Protein AF-A0A6G0KU34-F1 (afdb_monomer)

Organism: NCBI:txid53985

Foldseek 3Di:
DDDDDDDDDDDDDDPDPPPPDDQLRCCLFFQKGKDALLDDPVLLVLVVVQVVLQVVVDDLVVCVVVVQWRFLCVVPDDDPPQCLQPDVVSVLVSSCVSRVDDPVSSVSCCCVQPPRVVVVQQSSVCSNPVDPDRDDDDRDGDIDRDDDPPNPDADAWDFQLCVVCVVPPCSVVDFWGKDKAAASAWDDPVRHAKKWQTPNDDDPPDPCDSVNSVVRIDDRDTGHHNMIMIGTRGIIMD

Secondary structure (DSSP, 8-state):
----PPPPPPP--PPPP-----HHHHHHHHSEEEETT-S-HHHHHHHHHHHHHHHTTS-HHHHHHTTTEE-TTTTSPPPTT-GGGT-HHHHHHHHHHHHT--HHHHHHHHHIIIIIHHHHHHHHHHHHH--SS----------EE---TT----PPSEEHHHHHTTT-TTGGGSPPPEEEEE-SS-B-GGGT-B-EE-TTS----S---HHHHHHHBPSPB-B-TT-EEEEETTSEE-

Sequence (238 aa):
MTTKRSRPSPPSTAPAPTSVLSPLDTFATRGWVCIRNLLSPSELRVLRDECDVLYARKSVEDIVAQGCVLDVMAQCPMRDSDSARVNSKCYLTARAKQLKSIADDHQVFTSLLFEKLPTVAGQLLADCTEVETPTEVFFFNEHYVVKPPKSHVEFRWHRDDDEQLAMSVHRETIVPYVSAWCALDDVTEANGALQFVSLDGPSELGNDKVENLQRRASEPVTAKAGDVLFFLSNATIS

Structure (mmCIF, N/CA/C/O backbone):
data_AF-A0A6G0KU34-F1
#
_entry.id   AF-A0A6G0KU34-F1
#
loop_
_atom_site.group_PDB
_atom_site.id
_atom_site.type_symbol
_atom_site.label_atom_id
_atom_site.label_alt_id
_atom_site.label_comp_id
_atom_site.label_asym_id
_atom_site.label_entity_id
_atom_site.label_seq_id
_atom_site.pdbx_PDB_ins_code
_atom_site.Cartn_x
_atom_site.Cartn_y
_atom_site.Cartn_z
_ato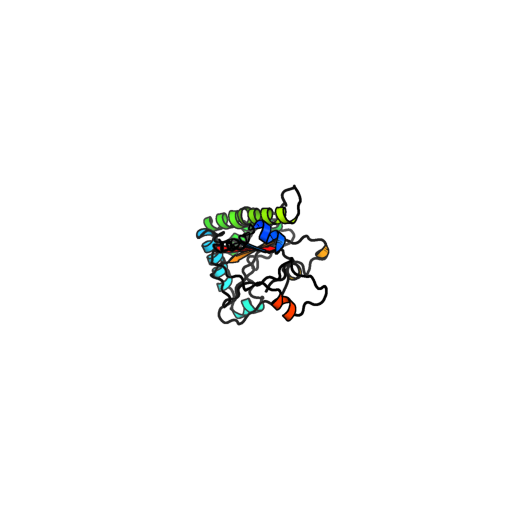m_site.occupancy
_atom_site.B_iso_or_equiv
_atom_site.auth_seq_id
_atom_site.auth_comp_id
_atom_site.auth_asym_id
_atom_site.auth_atom_id
_atom_site.pdbx_PDB_model_num
ATOM 1 N N . MET A 1 1 ? 70.484 -41.830 2.061 1.00 40.94 1 MET A N 1
ATOM 2 C CA . MET A 1 1 ? 69.677 -41.166 1.010 1.00 40.94 1 MET A CA 1
ATOM 3 C C . MET A 1 1 ? 68.494 -42.094 0.755 1.00 40.94 1 MET A C 1
ATOM 5 O O . MET A 1 1 ? 68.752 -43.265 0.557 1.00 40.94 1 MET A O 1
ATOM 9 N N . THR A 1 2 ? 67.215 -41.750 0.905 1.00 42.00 2 THR A N 1
ATOM 10 C CA . THR A 1 2 ? 66.517 -40.493 0.598 1.00 42.00 2 THR A CA 1
ATOM 11 C C . THR A 1 2 ? 65.194 -40.495 1.387 1.00 42.00 2 THR A C 1
ATOM 13 O O . THR A 1 2 ? 64.411 -41.433 1.258 1.00 42.00 2 THR A O 1
ATOM 16 N N . THR A 1 3 ? 64.934 -39.487 2.222 1.00 43.84 3 THR A N 1
ATOM 17 C CA . THR A 1 3 ? 63.654 -39.326 2.934 1.00 43.84 3 THR A CA 1
ATOM 18 C C . THR A 1 3 ? 62.624 -38.665 2.015 1.00 43.84 3 THR A C 1
ATOM 20 O O . THR A 1 3 ? 62.862 -37.608 1.430 1.00 43.84 3 THR A O 1
ATOM 23 N N . LYS A 1 4 ? 61.472 -39.321 1.853 1.00 46.25 4 LYS A N 1
ATOM 24 C CA . LYS A 1 4 ? 60.353 -38.901 0.998 1.00 46.25 4 LYS A CA 1
ATOM 25 C C . LYS A 1 4 ? 59.637 -37.715 1.666 1.00 46.25 4 LYS A C 1
ATOM 27 O O . LYS A 1 4 ? 58.957 -37.899 2.670 1.00 46.25 4 LYS A O 1
ATOM 32 N N . ARG A 1 5 ? 59.815 -36.493 1.148 1.00 47.34 5 ARG A N 1
ATOM 33 C CA . ARG A 1 5 ? 59.064 -35.301 1.590 1.00 47.34 5 ARG A CA 1
ATOM 34 C C . ARG A 1 5 ? 57.634 -35.355 1.044 1.00 47.34 5 ARG A C 1
ATOM 36 O O . ARG A 1 5 ? 57.438 -35.395 -0.168 1.00 47.34 5 ARG A O 1
ATOM 43 N N . SER A 1 6 ? 56.652 -35.344 1.938 1.00 51.12 6 SER A N 1
ATOM 44 C CA . SER A 1 6 ? 55.229 -35.176 1.635 1.00 51.12 6 SER A CA 1
ATOM 45 C C . SER A 1 6 ? 54.930 -33.731 1.216 1.00 51.12 6 SER A C 1
ATOM 47 O O . SER A 1 6 ? 55.420 -32.783 1.830 1.00 51.12 6 SER A O 1
ATOM 49 N N . ARG A 1 7 ? 54.138 -33.569 0.152 1.00 53.19 7 ARG A N 1
ATOM 50 C CA . ARG A 1 7 ? 53.688 -32.277 -0.391 1.00 53.19 7 ARG A CA 1
ATOM 51 C C . ARG A 1 7 ? 52.559 -31.713 0.494 1.00 53.19 7 ARG A C 1
ATOM 53 O O . ARG A 1 7 ? 51.689 -32.501 0.863 1.00 53.19 7 ARG A O 1
ATOM 60 N N . PRO A 1 8 ? 52.533 -30.411 0.827 1.00 51.28 8 PRO A N 1
ATOM 61 C CA . PRO A 1 8 ? 51.413 -29.831 1.557 1.00 51.28 8 PRO A CA 1
ATOM 62 C C . PRO A 1 8 ? 50.191 -29.685 0.643 1.00 51.28 8 PRO A C 1
ATOM 64 O O . PRO A 1 8 ? 50.320 -29.342 -0.534 1.00 51.28 8 PRO A O 1
ATOM 67 N N . SER A 1 9 ? 49.017 -29.965 1.201 1.00 52.22 9 SER A N 1
ATOM 68 C CA . SER A 1 9 ? 47.704 -29.761 0.588 1.00 52.22 9 SER A CA 1
ATOM 69 C C . SER A 1 9 ? 47.462 -28.270 0.309 1.00 52.22 9 SER A C 1
ATOM 71 O O . SER A 1 9 ? 47.920 -27.432 1.091 1.00 52.22 9 SER A O 1
ATOM 73 N N . PRO A 1 10 ? 46.743 -27.911 -0.770 1.00 51.81 10 PRO A N 1
ATOM 74 C CA . PRO A 1 10 ? 46.390 -26.522 -1.028 1.00 51.81 10 PRO A CA 1
ATOM 75 C C . PRO A 1 10 ? 45.420 -26.004 0.048 1.00 51.81 10 PRO A C 1
ATOM 77 O O . PRO A 1 10 ? 44.631 -26.787 0.587 1.00 51.81 10 PRO A O 1
ATOM 80 N N . PRO A 1 11 ? 45.468 -24.702 0.380 1.00 48.81 11 PRO A N 1
ATOM 81 C CA . PRO A 1 11 ? 44.536 -24.111 1.325 1.00 48.81 11 PRO A CA 1
ATOM 82 C C . PRO A 1 11 ? 43.109 -24.198 0.775 1.00 48.81 11 PRO A C 1
ATOM 84 O O . PRO A 1 11 ? 42.846 -23.845 -0.372 1.00 48.81 11 PRO A O 1
ATOM 87 N N . SER A 1 12 ? 42.201 -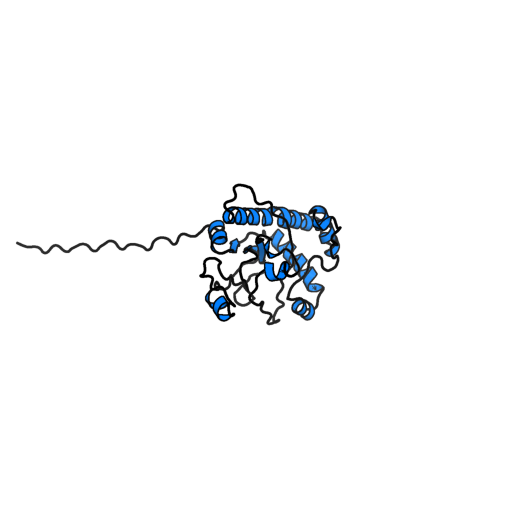24.684 1.620 1.00 50.88 12 SER A N 1
ATOM 88 C CA . SER A 1 12 ? 40.760 -24.701 1.382 1.00 50.88 12 SER A CA 1
ATOM 89 C C . SER A 1 12 ? 40.263 -23.263 1.235 1.00 50.88 12 SER A C 1
ATOM 91 O O . SER A 1 12 ? 40.195 -22.531 2.221 1.00 50.88 12 SER A O 1
ATOM 93 N N . THR A 1 13 ? 39.929 -22.844 0.017 1.00 48.81 13 THR A N 1
ATOM 94 C CA . THR A 1 13 ? 39.237 -21.580 -0.240 1.00 48.81 13 THR A CA 1
ATOM 95 C C . THR A 1 13 ? 37.844 -21.664 0.373 1.00 48.81 13 THR A C 1
ATOM 97 O O . THR A 1 13 ? 36.993 -22.420 -0.092 1.00 48.81 13 THR A O 1
ATOM 100 N N . ALA A 1 14 ? 37.620 -20.913 1.451 1.00 47.62 14 ALA A N 1
ATOM 101 C CA . ALA A 1 14 ? 36.277 -20.652 1.945 1.00 47.62 14 ALA A CA 1
ATOM 102 C C . ALA A 1 14 ? 35.446 -19.992 0.824 1.00 47.62 14 ALA A C 1
ATOM 104 O O . ALA A 1 14 ? 35.998 -19.174 0.078 1.00 47.62 14 ALA A O 1
ATOM 105 N N . PRO A 1 15 ? 34.153 -20.331 0.671 1.00 46.84 15 PRO A N 1
ATOM 106 C CA . PRO A 1 15 ? 33.283 -19.614 -0.251 1.00 46.84 15 PRO A CA 1
ATOM 107 C C . PRO A 1 15 ? 33.253 -18.131 0.138 1.00 46.84 15 PRO A C 1
ATOM 109 O O . PRO A 1 15 ? 33.218 -17.794 1.324 1.00 46.84 15 PRO A O 1
ATOM 112 N N . ALA A 1 16 ? 33.319 -17.252 -0.864 1.00 44.12 16 ALA A N 1
ATOM 113 C CA . ALA A 1 16 ? 33.221 -15.812 -0.665 1.00 44.12 16 ALA A CA 1
ATOM 114 C C . ALA A 1 16 ? 31.936 -15.478 0.119 1.00 44.12 16 ALA A C 1
ATOM 116 O O . ALA A 1 16 ? 30.912 -16.125 -0.118 1.00 44.12 16 ALA A O 1
ATOM 117 N N . PRO A 1 17 ? 31.963 -14.501 1.043 1.00 43.41 17 PRO A N 1
ATOM 118 C CA . PRO A 1 17 ? 30.754 -14.069 1.725 1.00 43.41 17 PRO A CA 1
ATOM 119 C C . PRO A 1 17 ? 29.752 -13.601 0.670 1.00 43.41 17 PRO A C 1
ATOM 121 O O . PRO A 1 17 ? 30.059 -12.726 -0.139 1.00 43.41 17 PRO A O 1
ATOM 124 N N . THR A 1 18 ? 28.569 -14.213 0.654 1.00 44.91 18 THR A N 1
ATOM 125 C CA . THR A 1 18 ? 27.432 -13.749 -0.134 1.00 44.91 18 THR A CA 1
ATOM 126 C C . THR A 1 18 ? 27.179 -12.306 0.282 1.00 44.91 18 THR A C 1
ATOM 128 O O . THR A 1 18 ? 26.773 -12.051 1.415 1.00 44.91 18 THR A O 1
ATOM 131 N N . SER A 1 19 ? 27.522 -11.359 -0.590 1.00 53.12 19 SER A N 1
ATOM 132 C CA . SER A 1 19 ? 27.313 -9.933 -0.356 1.00 53.12 19 SER A CA 1
ATOM 133 C C . SER A 1 19 ? 25.831 -9.711 -0.073 1.00 53.12 19 SER A C 1
ATOM 135 O O . SER A 1 19 ? 25.004 -9.870 -0.970 1.00 53.12 19 SER A O 1
ATOM 137 N N . VAL A 1 20 ? 25.483 -9.402 1.176 1.00 67.19 20 VAL A N 1
ATOM 138 C CA . VAL A 1 20 ? 24.124 -8.992 1.530 1.00 67.19 20 VAL A CA 1
ATOM 139 C C . VAL A 1 20 ? 23.930 -7.622 0.894 1.00 67.19 20 VAL A C 1
ATOM 141 O O . VAL A 1 20 ? 24.550 -6.654 1.328 1.00 67.19 20 VAL A O 1
ATOM 144 N N . LEU A 1 21 ? 23.146 -7.568 -0.183 1.00 71.19 21 LEU A N 1
ATOM 145 C CA . LEU A 1 21 ? 22.789 -6.315 -0.844 1.00 71.19 21 LEU A CA 1
ATOM 146 C C . LEU A 1 21 ? 22.103 -5.388 0.161 1.00 71.19 21 LEU A C 1
ATOM 148 O O . LEU A 1 21 ? 21.334 -5.847 1.014 1.00 71.19 21 LEU A O 1
ATOM 152 N N . SER A 1 22 ? 22.371 -4.085 0.064 1.00 85.31 22 SER A N 1
ATOM 153 C CA . SER A 1 22 ? 21.614 -3.114 0.849 1.00 85.31 22 SER A CA 1
ATOM 154 C C . SER A 1 22 ? 20.133 -3.140 0.426 1.00 85.31 22 SER A C 1
ATOM 156 O O . SER A 1 22 ? 19.804 -3.637 -0.660 1.00 85.31 22 SER A O 1
ATOM 158 N N . PRO A 1 23 ? 19.201 -2.627 1.251 1.00 82.50 23 PRO A N 1
ATOM 159 C CA . PRO A 1 23 ? 17.800 -2.512 0.851 1.00 82.50 23 PRO A CA 1
ATOM 160 C C . PRO A 1 23 ? 17.613 -1.740 -0.461 1.00 82.50 23 PRO A C 1
ATOM 162 O O . PRO A 1 23 ? 16.762 -2.101 -1.269 1.00 82.50 23 PRO A O 1
ATOM 165 N N . LEU A 1 24 ? 18.452 -0.728 -0.682 1.00 84.75 24 LEU A N 1
ATOM 166 C CA . LEU A 1 24 ? 18.453 0.095 -1.883 1.00 84.75 24 LEU A CA 1
ATOM 167 C C . LEU A 1 24 ? 18.906 -0.702 -3.112 1.00 84.75 24 LEU A C 1
ATOM 169 O O . LEU A 1 24 ? 18.159 -0.794 -4.082 1.00 84.75 24 LEU A O 1
ATOM 173 N N . ASP A 1 25 ? 20.050 -1.390 -3.029 1.00 82.62 25 ASP A N 1
ATOM 174 C CA . ASP A 1 25 ? 20.548 -2.236 -4.128 1.00 82.62 25 ASP A CA 1
ATOM 175 C C . ASP A 1 25 ? 19.563 -3.365 -4.462 1.00 82.62 25 ASP A C 1
ATOM 177 O O . ASP A 1 25 ? 19.359 -3.728 -5.623 1.00 82.62 25 ASP A O 1
ATOM 181 N N . THR A 1 26 ? 18.934 -3.929 -3.425 1.00 85.25 26 THR A N 1
ATOM 182 C CA . THR A 1 26 ? 17.917 -4.973 -3.572 1.00 85.25 26 THR A CA 1
ATOM 183 C C . THR A 1 26 ? 16.717 -4.440 -4.341 1.00 85.25 26 THR A C 1
ATOM 185 O O . THR A 1 26 ? 16.271 -5.092 -5.282 1.00 85.25 26 THR A O 1
ATOM 188 N N . PHE A 1 27 ? 16.221 -3.257 -3.976 1.00 91.62 27 PHE A N 1
ATOM 189 C CA . PHE A 1 27 ? 15.092 -2.631 -4.650 1.00 91.62 27 PHE A CA 1
ATOM 190 C C . PHE A 1 27 ? 15.425 -2.256 -6.096 1.00 91.62 27 PHE A C 1
ATOM 192 O O . PHE A 1 27 ? 14.670 -2.626 -6.990 1.00 91.62 27 PHE A O 1
ATOM 199 N N . ALA A 1 28 ? 16.574 -1.621 -6.343 1.00 87.12 28 ALA A N 1
ATOM 200 C CA . ALA A 1 28 ? 17.012 -1.244 -7.687 1.00 87.12 28 ALA A CA 1
ATOM 201 C C . ALA A 1 28 ? 17.176 -2.458 -8.618 1.00 87.12 28 ALA A C 1
ATOM 203 O O . ALA A 1 28 ? 16.854 -2.389 -9.800 1.00 87.12 28 ALA A O 1
ATOM 204 N N . THR A 1 29 ? 17.623 -3.597 -8.079 1.00 86.12 29 THR A N 1
ATOM 205 C CA . THR A 1 29 ? 17.814 -4.827 -8.864 1.00 86.12 29 THR A CA 1
ATOM 206 C C . THR A 1 29 ? 16.511 -5.609 -9.054 1.00 86.12 29 THR A C 1
ATOM 208 O O . THR A 1 29 ? 16.230 -6.106 -10.142 1.00 86.12 29 THR A O 1
ATOM 211 N N . ARG A 1 30 ? 15.713 -5.763 -7.989 1.00 89.62 30 ARG A N 1
ATOM 212 C CA . ARG A 1 30 ? 14.550 -6.669 -7.980 1.00 89.62 30 ARG A CA 1
ATOM 213 C C . ARG A 1 30 ? 13.226 -5.984 -8.281 1.00 89.62 30 ARG A C 1
ATOM 215 O O . ARG A 1 30 ? 12.253 -6.665 -8.595 1.00 89.62 30 ARG A O 1
ATOM 222 N N . GLY A 1 31 ? 13.176 -4.664 -8.145 1.00 92.31 31 GLY A N 1
ATOM 223 C CA . GLY A 1 31 ? 11.953 -3.867 -8.156 1.00 92.31 31 GLY A CA 1
ATOM 224 C C . GLY A 1 31 ? 11.154 -3.935 -6.854 1.00 92.31 31 GLY A C 1
ATOM 225 O O . GLY A 1 31 ? 10.044 -3.414 -6.813 1.00 92.31 31 GLY A O 1
ATOM 226 N N . TRP A 1 32 ? 11.671 -4.584 -5.802 1.00 95.25 32 TRP A N 1
ATOM 227 C CA . TRP A 1 32 ? 11.010 -4.675 -4.499 1.00 95.25 32 TRP A CA 1
ATOM 228 C C . TRP A 1 32 ? 11.986 -4.932 -3.344 1.00 95.25 32 TRP A C 1
ATOM 230 O O . TRP A 1 32 ? 13.072 -5.483 -3.529 1.00 95.25 32 TRP A O 1
ATOM 240 N N . VAL A 1 33 ? 11.585 -4.552 -2.129 1.00 96.06 33 VAL A N 1
ATOM 241 C CA . VAL A 1 33 ? 12.329 -4.791 -0.887 1.00 96.06 33 VAL A CA 1
ATOM 242 C C . VAL A 1 33 ? 11.393 -4.846 0.322 1.00 96.06 33 VAL A C 1
ATOM 244 O O . VAL A 1 33 ? 10.381 -4.155 0.370 1.00 96.06 33 VAL A O 1
ATOM 247 N N . CYS A 1 34 ? 11.739 -5.644 1.334 1.00 96.50 34 CYS A N 1
ATOM 248 C CA . CYS A 1 34 ? 11.053 -5.659 2.628 1.00 96.50 34 CYS A CA 1
ATOM 249 C C . CYS A 1 34 ? 11.915 -4.969 3.694 1.00 96.50 34 CYS A C 1
ATOM 251 O O . CYS A 1 34 ? 13.046 -5.391 3.947 1.00 96.50 34 CYS A O 1
ATOM 253 N N . ILE A 1 35 ? 11.372 -3.938 4.342 1.00 96.75 35 ILE A N 1
ATOM 254 C CA . ILE A 1 35 ? 11.999 -3.236 5.465 1.00 96.75 35 ILE A CA 1
ATOM 255 C C . ILE A 1 35 ? 11.315 -3.676 6.758 1.00 96.75 35 ILE A C 1
ATOM 257 O O . ILE A 1 35 ? 10.115 -3.472 6.957 1.00 96.75 35 ILE A O 1
ATOM 261 N N . ARG A 1 36 ? 12.097 -4.302 7.641 1.00 96.94 36 ARG A N 1
ATOM 262 C CA . ARG A 1 36 ? 11.595 -4.911 8.875 1.00 96.94 36 ARG A CA 1
ATOM 263 C C . ARG A 1 36 ? 11.332 -3.872 9.963 1.00 96.94 36 ARG A C 1
ATOM 265 O O . ARG A 1 36 ? 12.155 -2.981 10.157 1.00 96.94 36 ARG A O 1
ATOM 272 N N . ASN A 1 37 ? 10.238 -4.039 10.708 1.00 96.56 37 ASN A N 1
ATOM 273 C CA . ASN A 1 37 ? 9.812 -3.185 11.823 1.00 96.56 37 ASN A CA 1
ATOM 274 C C . ASN A 1 37 ? 9.826 -1.684 11.484 1.00 96.56 37 ASN A C 1
ATOM 276 O O . ASN A 1 37 ? 10.242 -0.860 12.302 1.00 96.56 37 ASN A O 1
ATOM 280 N N . LEU A 1 38 ? 9.421 -1.322 10.262 1.00 98.12 38 LEU A N 1
ATOM 281 C CA . LEU A 1 38 ? 9.402 0.079 9.856 1.00 98.12 38 LEU A CA 1
ATOM 282 C C . LEU A 1 38 ? 8.296 0.841 10.590 1.00 98.12 38 LEU A C 1
ATOM 284 O O . LEU A 1 38 ? 8.509 1.986 10.986 1.00 98.12 38 LEU A O 1
ATOM 288 N N . LEU A 1 39 ? 7.134 0.225 10.808 1.00 98.50 39 LEU A N 1
ATOM 289 C CA . LEU A 1 39 ? 6.067 0.822 11.605 1.00 98.50 39 LEU A CA 1
ATOM 290 C C . LEU A 1 39 ? 6.345 0.650 13.098 1.00 98.50 39 LEU A C 1
ATOM 292 O O . LEU A 1 39 ? 6.616 -0.440 13.599 1.00 98.50 39 LEU A O 1
ATOM 296 N N . SER A 1 40 ? 6.213 1.747 13.831 1.00 97.94 40 SER A N 1
ATOM 297 C CA . SER A 1 40 ? 6.178 1.745 15.286 1.00 97.94 40 SER A CA 1
ATOM 298 C C . SER A 1 40 ? 4.902 1.064 15.801 1.00 97.94 40 SER A C 1
ATOM 300 O O . SER A 1 40 ? 3.875 1.052 15.115 1.00 97.94 40 SER A O 1
ATOM 302 N N . PRO A 1 41 ? 4.898 0.567 17.052 1.00 97.50 41 PRO A N 1
ATOM 303 C CA . PRO A 1 41 ? 3.699 -0.020 17.647 1.00 97.50 41 PRO A CA 1
ATOM 304 C C . PRO A 1 41 ? 2.4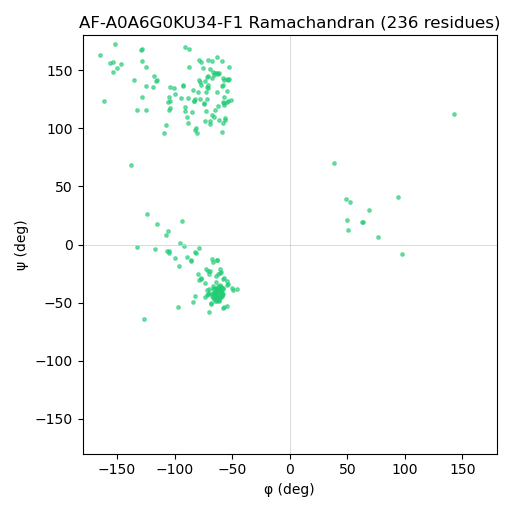85 0.922 17.691 1.00 97.50 41 PRO A C 1
ATOM 306 O O . PRO A 1 41 ? 1.354 0.447 17.671 1.00 97.50 41 PRO A O 1
ATOM 309 N N . SER A 1 42 ? 2.693 2.241 17.775 1.00 95.81 42 SER A N 1
ATOM 310 C CA . SER A 1 42 ? 1.609 3.231 17.718 1.00 95.81 42 SER A CA 1
ATOM 311 C C . SER A 1 42 ? 1.048 3.395 16.310 1.00 95.81 42 SER A C 1
ATOM 313 O O . SER A 1 42 ? -0.167 3.373 16.159 1.00 95.81 42 SER A O 1
ATOM 315 N N . GLU A 1 43 ? 1.907 3.503 15.291 1.00 97.81 43 GLU A N 1
ATOM 316 C CA . GLU A 1 43 ? 1.471 3.589 13.887 1.00 97.81 43 GLU A CA 1
ATOM 317 C C . GLU A 1 43 ? 0.689 2.335 13.485 1.00 97.81 43 GLU A C 1
ATOM 319 O O . GLU A 1 43 ? -0.400 2.429 12.927 1.00 97.81 43 GLU A O 1
ATOM 324 N N . LEU A 1 44 ? 1.206 1.157 13.846 1.00 98.19 44 LEU A N 1
ATOM 325 C CA . LEU A 1 44 ? 0.555 -0.120 13.569 1.00 98.19 44 LEU A CA 1
ATOM 326 C C . LEU A 1 44 ? -0.822 -0.235 14.237 1.00 98.19 44 LEU A C 1
ATOM 328 O O . LEU A 1 44 ? -1.755 -0.738 13.616 1.00 98.19 44 LEU A O 1
ATOM 332 N N . ARG A 1 45 ? -0.966 0.224 15.489 1.00 96.94 45 ARG A N 1
ATOM 333 C CA . ARG A 1 45 ? -2.272 0.239 16.167 1.00 96.94 45 ARG A CA 1
ATOM 334 C C . ARG A 1 45 ? -3.268 1.146 15.456 1.00 96.94 45 ARG A C 1
ATOM 336 O O . ARG A 1 45 ? -4.356 0.683 15.159 1.00 96.94 45 ARG A O 1
ATOM 343 N N . VAL A 1 46 ? -2.882 2.379 15.127 1.00 95.94 46 VAL A N 1
ATOM 344 C CA . VAL A 1 46 ? -3.777 3.333 14.448 1.00 95.94 46 VAL A CA 1
ATOM 345 C C . VAL A 1 46 ? -4.263 2.781 13.105 1.00 95.94 46 VAL A C 1
ATOM 347 O O . VAL A 1 46 ? -5.451 2.854 12.803 1.00 95.94 46 VAL A O 1
ATOM 350 N N . LEU A 1 47 ? -3.371 2.167 12.318 1.00 96.75 47 LEU A N 1
ATOM 351 C CA . LEU A 1 47 ? -3.756 1.543 11.049 1.00 96.75 47 LEU A CA 1
ATOM 352 C C . LEU A 1 47 ? -4.704 0.352 11.231 1.00 96.75 47 LEU A C 1
ATOM 354 O O . LEU A 1 47 ? -5.641 0.208 10.448 1.00 96.75 47 LEU A O 1
ATOM 358 N N . ARG A 1 48 ? -4.464 -0.498 12.238 1.00 97.31 48 ARG A N 1
ATOM 359 C CA . ARG A 1 48 ? -5.340 -1.635 12.563 1.00 97.31 48 ARG A CA 1
ATOM 360 C C . ARG A 1 48 ? -6.715 -1.172 13.019 1.00 97.31 48 ARG A C 1
ATOM 362 O O . ARG A 1 48 ? -7.705 -1.641 12.475 1.00 97.31 48 ARG A O 1
ATOM 369 N N . ASP A 1 49 ? -6.769 -0.223 13.949 1.00 94.69 49 ASP A N 1
ATOM 370 C CA . ASP A 1 49 ? -8.023 0.300 14.489 1.00 94.69 49 ASP A CA 1
ATOM 371 C C . ASP A 1 49 ? -8.886 0.900 13.365 1.00 94.69 49 ASP A C 1
ATOM 373 O O . ASP A 1 49 ? -10.093 0.659 13.295 1.00 94.69 49 ASP A O 1
ATOM 377 N N . GLU A 1 50 ? -8.272 1.630 12.429 1.00 94.12 50 GLU A N 1
ATOM 378 C CA . GLU A 1 50 ? -8.984 2.162 11.267 1.00 94.12 50 GLU A CA 1
ATOM 379 C C . GLU A 1 50 ? -9.454 1.057 10.304 1.00 94.12 50 GLU A C 1
ATOM 381 O O . GLU A 1 50 ? -10.613 1.066 9.869 1.00 94.12 50 GLU A O 1
ATOM 386 N N . CYS A 1 51 ? -8.592 0.079 10.007 1.00 95.56 51 CYS A N 1
ATOM 387 C CA . CYS A 1 51 ? -8.933 -1.074 9.177 1.00 95.56 51 CYS A CA 1
ATOM 388 C C . CYS A 1 51 ? -10.106 -1.871 9.773 1.00 95.56 51 CYS A C 1
ATOM 390 O O . CYS A 1 51 ? -11.047 -2.202 9.053 1.00 95.56 51 CYS A O 1
ATOM 392 N N . ASP A 1 52 ? -10.106 -2.112 11.084 1.00 94.56 52 ASP A N 1
ATOM 393 C CA . ASP A 1 52 ? -11.171 -2.818 11.803 1.00 94.56 52 ASP A CA 1
ATOM 394 C C . ASP A 1 52 ? -12.497 -2.050 11.741 1.00 94.56 52 ASP A C 1
ATOM 396 O O . ASP A 1 52 ? -13.558 -2.633 11.489 1.00 94.56 52 ASP A O 1
ATOM 400 N N . VAL A 1 53 ? -12.452 -0.721 11.898 1.00 92.38 53 VAL A N 1
ATOM 401 C CA . VAL A 1 53 ? -13.629 0.146 11.747 1.00 92.38 53 VAL A CA 1
ATOM 402 C C . VAL A 1 53 ? -14.199 0.077 10.331 1.00 92.38 53 VAL A C 1
ATOM 404 O O . VAL A 1 53 ? -15.421 0.119 10.171 1.00 92.38 53 VAL A O 1
ATOM 407 N N . LEU A 1 54 ? -13.356 0.000 9.299 1.00 92.75 54 LEU A N 1
ATOM 408 C CA . LEU A 1 54 ? -13.799 -0.149 7.911 1.00 92.75 54 LEU A CA 1
ATOM 409 C C . LEU A 1 54 ? -14.349 -1.551 7.637 1.00 92.75 54 LEU A C 1
ATOM 411 O O . LEU A 1 54 ? -15.410 -1.679 7.023 1.00 92.75 54 LEU A O 1
ATOM 415 N N . TYR A 1 55 ? -13.666 -2.584 8.127 1.00 94.12 55 TYR A N 1
ATOM 416 C CA . TYR A 1 55 ? -14.047 -3.983 7.973 1.00 94.12 55 TYR A CA 1
ATOM 417 C C . TYR A 1 55 ? -15.426 -4.251 8.584 1.00 94.12 55 TYR A C 1
ATOM 419 O O . TYR A 1 55 ? -16.297 -4.820 7.930 1.00 94.12 55 TYR A O 1
ATOM 427 N N . ALA A 1 56 ? -15.683 -3.736 9.791 1.00 93.38 56 ALA A N 1
ATOM 428 C CA . ALA A 1 56 ? -16.954 -3.906 10.495 1.00 93.38 56 ALA A CA 1
ATOM 429 C C . ALA A 1 56 ? -18.171 -3.272 9.785 1.00 93.38 56 ALA A C 1
ATOM 431 O O . ALA A 1 56 ? -19.312 -3.541 10.164 1.00 93.38 56 ALA A O 1
ATOM 432 N N . ARG A 1 57 ? -17.962 -2.417 8.771 1.00 91.62 57 ARG A N 1
ATOM 433 C CA . ARG A 1 57 ? -19.045 -1.758 8.014 1.00 91.62 57 ARG A CA 1
ATOM 434 C C . ARG A 1 57 ? -19.581 -2.599 6.857 1.00 91.62 57 ARG A C 1
ATOM 436 O O . ARG A 1 57 ? -20.604 -2.219 6.288 1.00 91.62 57 ARG A O 1
ATOM 443 N N . LYS A 1 58 ? -18.893 -3.673 6.465 1.00 92.25 58 LYS A N 1
ATOM 444 C CA . LYS A 1 58 ? -19.237 -4.491 5.294 1.00 92.25 58 LYS A CA 1
ATOM 445 C C . LYS A 1 58 ? -19.409 -5.953 5.691 1.00 92.25 58 LYS A C 1
ATOM 447 O O . LYS A 1 58 ? -18.816 -6.417 6.661 1.00 92.25 58 LYS A O 1
ATOM 452 N N . SER A 1 59 ? -20.232 -6.681 4.939 1.00 93.81 59 SER A N 1
ATOM 453 C CA . SER A 1 59 ? -20.267 -8.139 5.053 1.00 93.81 59 SER A CA 1
ATOM 454 C C . SER A 1 59 ? -18.988 -8.744 4.463 1.00 93.81 59 SER A C 1
ATOM 456 O O . SER A 1 59 ? -18.316 -8.117 3.640 1.00 93.81 59 SER A O 1
ATOM 458 N N . VAL A 1 60 ? -18.645 -9.970 4.863 1.00 93.38 60 VAL A N 1
ATOM 459 C CA . VAL A 1 60 ? -17.491 -10.688 4.295 1.00 93.38 60 VAL A CA 1
ATOM 460 C C . VAL A 1 60 ? -17.675 -10.877 2.791 1.00 93.38 60 VAL A C 1
ATOM 462 O O . VAL A 1 60 ? -16.734 -10.703 2.020 1.00 93.38 60 VAL A O 1
ATOM 465 N N . GLU A 1 61 ? -18.900 -11.177 2.374 1.00 93.81 61 GLU A N 1
ATOM 466 C CA . GLU A 1 61 ? -19.285 -11.374 0.985 1.00 93.81 61 GLU A CA 1
ATOM 467 C C . GLU A 1 61 ? -19.057 -10.103 0.159 1.00 93.81 61 GLU A C 1
ATOM 469 O O . GLU A 1 61 ? -18.475 -10.176 -0.923 1.00 93.81 61 GLU A O 1
ATOM 474 N N . ASP A 1 62 ? -19.432 -8.933 0.689 1.00 93.50 62 ASP A N 1
ATOM 475 C CA . ASP A 1 62 ? -19.210 -7.646 0.019 1.00 93.50 62 ASP A CA 1
ATOM 476 C C . ASP A 1 62 ? -17.721 -7.309 -0.102 1.00 93.50 62 ASP A C 1
ATOM 478 O O . ASP A 1 62 ? -17.295 -6.755 -1.115 1.00 93.50 62 ASP A O 1
ATOM 482 N N . ILE A 1 63 ? -16.924 -7.636 0.920 1.00 94.38 63 ILE A N 1
ATOM 483 C CA . ILE A 1 63 ? -15.471 -7.416 0.904 1.00 94.38 63 ILE A CA 1
ATOM 484 C C . ILE A 1 63 ? -14.829 -8.267 -0.189 1.00 94.38 63 ILE A C 1
ATOM 486 O O . ILE A 1 63 ? -14.054 -7.751 -0.991 1.00 94.38 63 ILE A O 1
ATOM 490 N N . VAL A 1 64 ? -15.183 -9.551 -0.266 1.00 93.25 64 VAL A N 1
ATOM 491 C CA . VAL A 1 64 ? -14.679 -10.456 -1.308 1.00 93.25 64 VAL A CA 1
ATOM 492 C C . VAL A 1 64 ? -15.131 -9.999 -2.697 1.00 93.25 64 VAL A C 1
ATOM 494 O O . VAL A 1 64 ? -14.316 -9.948 -3.617 1.00 93.25 64 VAL A O 1
ATOM 497 N N . ALA A 1 65 ? -16.397 -9.602 -2.854 1.00 91.94 65 ALA A N 1
ATOM 498 C CA . ALA A 1 65 ? -16.930 -9.107 -4.124 1.00 91.94 65 ALA A CA 1
ATOM 499 C C . ALA A 1 65 ? -16.235 -7.821 -4.613 1.00 91.94 65 ALA A C 1
ATOM 501 O O . ALA A 1 65 ? -16.191 -7.566 -5.814 1.00 91.94 65 ALA A O 1
ATOM 502 N N . GLN A 1 66 ? -15.666 -7.034 -3.697 1.00 91.06 66 GLN A N 1
ATOM 503 C CA . GLN A 1 66 ? -14.887 -5.826 -3.987 1.00 91.06 66 GLN A CA 1
ATOM 504 C C . GLN A 1 66 ? -13.378 -6.101 -4.076 1.00 91.06 66 GLN A C 1
ATOM 506 O O . GLN A 1 66 ? -12.569 -5.189 -3.927 1.00 91.06 66 GLN A O 1
ATOM 511 N N . GLY A 1 67 ? -12.985 -7.359 -4.296 1.00 91.88 67 GLY A N 1
ATOM 512 C CA . GLY A 1 67 ? -11.584 -7.733 -4.463 1.00 91.88 67 GLY A CA 1
ATOM 513 C C . GLY A 1 67 ? -10.771 -7.597 -3.180 1.00 91.88 67 GLY A C 1
ATOM 514 O O . GLY A 1 67 ? -9.583 -7.310 -3.245 1.00 91.88 67 GLY A O 1
ATOM 515 N N . CYS A 1 68 ? -11.397 -7.776 -2.013 1.00 94.75 68 CYS A N 1
ATOM 516 C CA . CYS A 1 68 ? -10.743 -7.656 -0.710 1.00 94.75 68 CYS A CA 1
ATOM 517 C C . CYS A 1 68 ? -10.217 -6.245 -0.388 1.00 94.75 68 CYS A C 1
ATOM 519 O O . CYS A 1 68 ? -9.396 -6.094 0.515 1.00 94.75 68 CYS A O 1
ATOM 521 N N . VAL A 1 69 ? -10.709 -5.210 -1.076 1.00 94.19 69 VAL A N 1
ATOM 522 C CA . VAL A 1 69 ? -10.295 -3.818 -0.871 1.00 94.19 69 VAL A CA 1
ATOM 523 C C . VAL A 1 69 ? -11.297 -3.063 0.007 1.00 94.19 69 VAL A C 1
ATOM 525 O O . VAL A 1 69 ? -12.505 -3.027 -0.249 1.00 94.19 69 VAL A O 1
ATOM 528 N N . LEU A 1 70 ? -10.786 -2.399 1.041 1.00 94.38 70 LEU A N 1
ATOM 529 C CA . LEU A 1 70 ? -11.512 -1.413 1.832 1.00 94.38 70 LEU A CA 1
ATOM 530 C C . LEU A 1 70 ? -10.977 -0.019 1.493 1.00 94.38 70 LEU A C 1
ATOM 532 O O . LEU A 1 70 ? -9.906 0.385 1.946 1.00 94.38 70 LEU A O 1
ATOM 536 N N . ASP A 1 71 ? -11.745 0.711 0.690 1.00 90.75 71 ASP A N 1
ATOM 537 C CA . ASP A 1 71 ? -11.440 2.091 0.319 1.00 90.75 71 ASP A CA 1
ATOM 538 C C . ASP A 1 71 ? -11.724 3.049 1.491 1.00 90.75 71 ASP A C 1
ATOM 540 O O . ASP A 1 71 ? -12.849 3.145 2.005 1.00 90.75 71 ASP A O 1
ATOM 544 N N . VAL A 1 72 ? -10.674 3.766 1.897 1.00 89.62 72 VAL A N 1
ATOM 545 C CA . VAL A 1 72 ? -10.681 4.729 3.003 1.00 89.62 72 VAL A CA 1
ATOM 546 C C . VAL A 1 72 ? -11.608 5.906 2.731 1.00 89.62 72 VAL A C 1
ATOM 548 O O . VAL A 1 72 ? -12.151 6.469 3.676 1.00 89.62 72 VAL A O 1
ATOM 551 N N . MET A 1 73 ? -11.846 6.245 1.465 1.00 86.56 73 MET A N 1
ATOM 552 C CA . MET A 1 73 ? -12.642 7.388 1.017 1.00 86.56 73 MET A CA 1
ATOM 553 C C . MET A 1 73 ? -14.001 6.980 0.421 1.00 86.56 73 MET A C 1
ATOM 555 O O . MET A 1 73 ? -14.748 7.835 -0.058 1.00 86.56 73 MET A O 1
ATOM 559 N N . ALA A 1 74 ? -14.385 5.698 0.515 1.00 82.06 74 ALA A N 1
ATOM 560 C CA . ALA A 1 74 ? -15.597 5.155 -0.113 1.00 82.06 74 ALA A CA 1
ATOM 561 C C . ALA A 1 74 ? -16.900 5.908 0.226 1.00 82.06 74 ALA A C 1
ATOM 563 O O . ALA A 1 74 ? -17.815 5.979 -0.593 1.00 82.06 74 ALA A O 1
ATOM 564 N N . GLN A 1 75 ? -17.021 6.450 1.445 1.00 76.94 75 GLN A N 1
ATOM 565 C CA . GLN A 1 75 ? -18.226 7.170 1.886 1.00 76.94 75 GLN A CA 1
ATOM 566 C C . GLN A 1 75 ? -18.189 8.669 1.566 1.00 76.94 75 GLN A C 1
ATOM 568 O O . GLN A 1 75 ? -19.209 9.347 1.698 1.00 76.94 75 GLN A O 1
ATOM 573 N N . CYS A 1 76 ? -17.039 9.193 1.148 1.00 73.69 76 CYS A N 1
ATOM 574 C CA . CYS A 1 76 ? -16.854 10.586 0.767 1.00 73.69 76 CYS A CA 1
ATOM 575 C C . CYS A 1 76 ? -15.981 10.668 -0.499 1.00 73.69 76 CYS A C 1
ATOM 577 O O . CYS A 1 76 ? -14.845 11.145 -0.419 1.00 73.69 76 CYS A O 1
ATOM 579 N N . PRO A 1 77 ? -16.492 10.210 -1.664 1.00 80.06 77 PRO A N 1
ATOM 580 C CA . PRO A 1 77 ? -15.722 10.212 -2.901 1.00 80.06 77 PRO A CA 1
ATOM 581 C C . PRO A 1 77 ? -15.254 11.629 -3.228 1.00 80.06 77 PRO A C 1
ATOM 583 O O . PRO A 1 77 ? -16.073 12.545 -3.360 1.00 80.06 77 PRO A O 1
ATOM 586 N N . MET A 1 78 ? -13.939 11.806 -3.345 1.00 85.25 78 MET A N 1
ATOM 587 C CA . MET A 1 78 ? -13.350 13.096 -3.689 1.00 85.25 78 MET A CA 1
ATOM 588 C C . MET A 1 78 ? -13.634 13.415 -5.154 1.00 85.25 78 MET A C 1
ATOM 590 O O . MET A 1 78 ? -13.318 12.634 -6.051 1.00 85.25 78 MET A O 1
ATOM 594 N N . ARG A 1 79 ? -14.222 14.581 -5.402 1.00 86.19 79 ARG A N 1
ATOM 595 C CA . ARG A 1 79 ? -14.423 15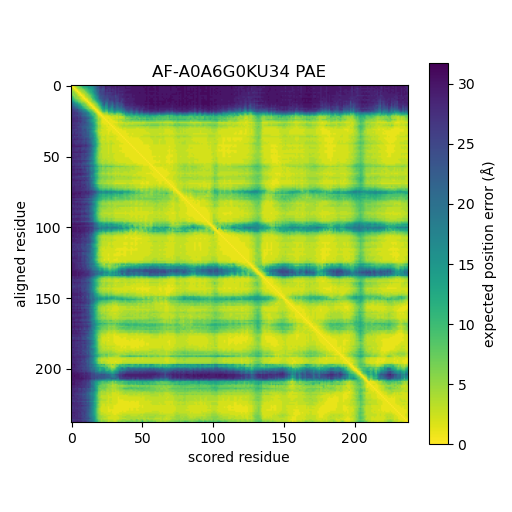.118 -6.749 1.00 86.19 79 ARG A CA 1
ATOM 596 C C . ARG A 1 79 ? -13.115 15.689 -7.277 1.00 86.19 79 ARG A C 1
ATOM 598 O O . ARG A 1 79 ? -12.264 16.126 -6.508 1.00 86.19 79 ARG A O 1
ATOM 605 N N . ASP A 1 80 ? -12.989 15.782 -8.595 1.00 85.75 80 ASP A N 1
ATOM 606 C CA . ASP A 1 80 ? -11.773 16.298 -9.243 1.00 85.75 80 ASP A CA 1
ATOM 607 C C . ASP A 1 80 ? -11.407 17.724 -8.818 1.00 85.75 80 ASP A C 1
ATOM 609 O O . ASP A 1 80 ? -10.233 18.072 -8.752 1.00 85.75 80 ASP A O 1
ATOM 613 N N . SER A 1 81 ? -12.405 18.538 -8.472 1.00 90.25 81 SER A N 1
ATOM 614 C CA . SER A 1 81 ? -12.213 19.905 -7.984 1.00 90.25 81 SER A CA 1
ATOM 615 C C . SER A 1 81 ? -11.879 20.006 -6.492 1.00 90.25 81 SER A C 1
ATOM 617 O O . SER A 1 81 ? -11.653 21.114 -6.006 1.00 90.25 81 SER A O 1
ATOM 619 N N . ASP A 1 82 ? -11.923 18.906 -5.736 1.00 91.50 82 ASP A N 1
ATOM 620 C CA . ASP A 1 82 ? -11.740 18.958 -4.287 1.00 91.50 82 ASP A CA 1
ATOM 621 C C . ASP A 1 82 ? -10.278 19.227 -3.931 1.00 91.50 82 ASP A C 1
ATOM 623 O O . ASP A 1 82 ? -9.360 18.536 -4.375 1.00 91.50 82 ASP A O 1
ATOM 627 N N . SER A 1 83 ? -10.052 20.192 -3.037 1.00 93.31 83 SER A N 1
ATOM 628 C CA . SER A 1 83 ? -8.704 20.544 -2.574 1.00 93.31 83 SER A CA 1
ATOM 629 C C . SER A 1 83 ? -7.981 19.377 -1.898 1.00 93.31 83 SER A C 1
ATOM 631 O O . SER A 1 83 ? -6.755 19.344 -1.882 1.00 93.31 83 SER A O 1
ATOM 633 N N . ALA A 1 84 ? -8.724 18.396 -1.377 1.00 91.94 84 ALA A N 1
ATOM 634 C CA . ALA A 1 84 ? -8.189 17.159 -0.817 1.00 91.94 84 ALA A CA 1
ATOM 635 C C . ALA A 1 84 ? -7.387 16.322 -1.831 1.00 91.94 84 ALA A C 1
ATOM 637 O O . ALA A 1 84 ? -6.533 15.551 -1.411 1.00 91.94 84 ALA A O 1
ATOM 638 N N . ARG A 1 85 ? -7.584 16.513 -3.145 1.00 91.25 85 ARG A N 1
ATOM 639 C CA . ARG A 1 85 ? -6.803 15.817 -4.182 1.00 91.25 85 ARG A CA 1
ATOM 640 C C . ARG A 1 85 ? -5.363 16.313 -4.319 1.00 91.25 85 ARG A C 1
ATOM 642 O O . ARG A 1 85 ? -4.538 15.605 -4.878 1.00 91.25 85 ARG A O 1
ATOM 649 N N . VAL A 1 86 ? -5.073 17.530 -3.857 1.00 93.06 86 VAL A N 1
ATOM 650 C CA . VAL A 1 86 ? -3.768 18.194 -4.056 1.00 93.06 86 VAL A CA 1
ATOM 651 C C . VAL A 1 86 ? -3.197 18.811 -2.778 1.00 93.06 86 VAL A C 1
ATOM 653 O O . VAL A 1 86 ? -2.116 19.391 -2.790 1.00 93.06 86 VAL A O 1
ATOM 656 N N . ASN A 1 87 ? -3.921 18.729 -1.660 1.00 94.44 87 ASN A N 1
ATOM 657 C CA . ASN A 1 87 ? -3.515 19.308 -0.387 1.00 94.44 87 ASN A CA 1
ATOM 658 C C . ASN A 1 87 ? -3.683 18.291 0.745 1.00 94.44 87 ASN A C 1
ATOM 660 O O . ASN A 1 87 ? -4.805 17.926 1.103 1.00 94.44 87 ASN A O 1
ATOM 664 N N . SER A 1 88 ? -2.565 17.901 1.360 1.00 94.25 88 SER A N 1
ATOM 665 C CA . SER A 1 88 ? -2.520 16.894 2.428 1.00 94.25 88 SER A CA 1
ATOM 666 C C . SER A 1 88 ? -3.382 17.255 3.641 1.00 94.25 88 SER A C 1
ATOM 668 O O . SER A 1 88 ? -4.072 16.396 4.182 1.00 94.25 88 SER A O 1
ATOM 670 N N . LYS A 1 89 ? -3.442 18.531 4.048 1.00 93.81 89 LYS A N 1
ATOM 671 C CA . LYS A 1 89 ? -4.293 18.963 5.176 1.00 93.81 89 LYS A CA 1
ATOM 672 C C . LYS A 1 89 ? -5.775 18.792 4.855 1.00 93.81 89 LYS A C 1
ATOM 674 O O . LYS A 1 89 ? -6.548 18.343 5.704 1.00 93.81 89 LYS A O 1
ATOM 679 N N . CYS A 1 90 ? -6.182 19.138 3.632 1.00 93.44 90 CYS A N 1
ATOM 680 C CA . CYS A 1 90 ? -7.551 18.920 3.171 1.00 93.44 90 CYS A CA 1
ATOM 681 C C . CYS A 1 90 ? -7.877 17.425 3.074 1.00 93.44 90 CYS A C 1
ATOM 683 O O . CYS A 1 90 ? -8.952 17.025 3.521 1.00 93.44 90 CYS A O 1
ATOM 685 N N . TYR A 1 91 ? -6.941 16.612 2.574 1.00 93.31 91 TYR A N 1
ATOM 686 C CA . TYR A 1 91 ? -7.063 15.155 2.522 1.00 93.31 91 TYR A CA 1
ATOM 687 C C . TYR A 1 91 ? -7.289 14.550 3.910 1.00 93.31 91 TYR A C 1
ATOM 689 O O . TYR A 1 91 ? -8.306 13.906 4.157 1.00 93.31 91 TYR A O 1
ATOM 697 N N . LEU A 1 92 ? -6.406 14.852 4.863 1.00 92.44 92 LEU A N 1
ATOM 698 C CA . LEU A 1 92 ? -6.491 14.334 6.229 1.00 92.44 92 LEU A CA 1
ATOM 699 C C . LEU A 1 92 ? -7.750 14.820 6.963 1.00 92.44 92 LEU A C 1
ATOM 701 O O . LEU A 1 92 ? -8.321 14.091 7.772 1.00 92.44 92 LEU A O 1
ATOM 705 N N . THR A 1 93 ? -8.222 16.035 6.665 1.00 90.50 93 THR A N 1
ATOM 706 C CA . THR A 1 93 ? -9.504 16.538 7.184 1.00 90.50 93 THR A CA 1
ATOM 707 C C . THR A 1 93 ? -10.686 15.740 6.628 1.00 90.50 93 THR A C 1
ATOM 709 O O . THR A 1 93 ? -11.626 15.441 7.365 1.00 90.50 93 THR A O 1
ATOM 712 N N . ALA A 1 94 ? -10.667 15.404 5.334 1.00 89.56 94 ALA A N 1
ATOM 713 C CA . ALA A 1 94 ? -11.700 14.582 4.711 1.00 89.56 94 ALA A CA 1
ATOM 714 C C . ALA A 1 94 ? -11.691 13.155 5.285 1.00 89.56 94 ALA A C 1
ATOM 716 O O . ALA A 1 94 ? -12.741 12.672 5.712 1.00 89.56 94 ALA A O 1
ATOM 717 N N . ARG A 1 95 ? -10.504 12.548 5.421 1.00 90.25 95 ARG A N 1
ATOM 718 C CA . ARG A 1 95 ? -10.304 11.243 6.068 1.00 90.25 95 ARG A CA 1
ATOM 719 C C . ARG A 1 95 ? -10.880 11.208 7.486 1.00 90.25 95 ARG A C 1
ATOM 721 O O . ARG A 1 95 ? -11.714 10.362 7.807 1.00 90.25 95 ARG A O 1
ATOM 728 N N . ALA A 1 96 ? -10.492 12.166 8.332 1.00 87.94 96 ALA A N 1
ATOM 729 C CA . ALA A 1 96 ? -10.911 12.206 9.734 1.00 87.94 96 ALA A CA 1
ATOM 730 C C . ALA A 1 96 ? -12.441 12.287 9.889 1.00 87.94 96 ALA A C 1
ATOM 732 O O . ALA A 1 96 ? -13.012 11.647 10.775 1.00 87.94 96 ALA A O 1
ATOM 733 N N . LYS A 1 97 ? -13.127 13.015 8.993 1.00 84.06 97 LYS A N 1
ATOM 734 C CA . LYS A 1 97 ? -14.597 13.102 8.979 1.00 84.06 97 LYS A CA 1
ATOM 735 C C . LYS A 1 97 ? -15.268 11.752 8.712 1.00 84.06 97 LYS A C 1
ATOM 737 O O . LYS A 1 97 ? -16.302 11.475 9.316 1.00 84.06 97 LYS A O 1
ATOM 742 N N . GLN A 1 98 ? -14.699 10.917 7.843 1.00 79.25 98 GLN A N 1
ATOM 743 C CA . GLN A 1 98 ? -15.278 9.618 7.476 1.00 79.25 98 GLN A CA 1
ATOM 744 C C . GLN A 1 98 ? -15.148 8.567 8.587 1.00 79.25 98 GLN A C 1
ATOM 746 O O . GLN A 1 98 ? -16.005 7.687 8.752 1.00 79.25 98 GLN A O 1
ATOM 751 N N . LEU A 1 99 ? -14.063 8.649 9.349 1.00 78.44 99 LEU A N 1
ATOM 752 C CA . LEU A 1 99 ? -13.683 7.618 10.310 1.00 78.44 99 LEU A CA 1
ATOM 753 C C . LEU A 1 99 ? -13.926 8.030 11.763 1.00 78.44 99 LEU A C 1
ATOM 755 O O . LEU A 1 99 ? -13.827 7.188 12.646 1.00 78.44 99 LEU A O 1
ATOM 759 N N . LYS A 1 100 ? -14.330 9.289 12.004 1.00 75.06 100 LYS A N 1
ATOM 760 C CA . LYS A 1 100 ? -14.461 9.883 13.349 1.00 75.06 100 LYS A CA 1
ATOM 761 C C . LYS A 1 100 ? -13.177 9.710 14.170 1.00 75.06 100 LYS A C 1
ATOM 763 O O . LYS A 1 100 ? -13.232 9.474 15.373 1.00 75.06 100 LYS A O 1
ATOM 768 N N . SER A 1 101 ? -12.042 9.811 13.485 1.00 73.31 101 SER A N 1
ATOM 769 C CA . SER A 1 101 ? -10.711 9.646 14.062 1.00 73.31 101 SER A CA 1
ATOM 770 C C . SER A 1 101 ? -10.418 10.754 15.084 1.00 73.31 101 SER A C 1
ATOM 772 O O . SER A 1 101 ? -10.923 11.877 14.955 1.00 73.31 101 SER A O 1
ATOM 774 N N . ILE A 1 102 ? -9.643 10.430 16.122 1.00 74.06 102 ILE A N 1
ATOM 775 C CA . ILE A 1 102 ? -9.264 11.380 17.176 1.00 74.06 102 ILE A CA 1
ATOM 776 C C . ILE A 1 102 ? -7.987 12.150 16.804 1.00 74.06 102 ILE A C 1
ATOM 778 O O . ILE A 1 102 ? -7.294 11.825 15.844 1.00 74.06 102 ILE A O 1
ATOM 782 N N . ALA A 1 103 ? -7.676 13.211 17.553 1.00 75.56 103 ALA A N 1
ATOM 783 C CA . ALA A 1 103 ? -6.564 14.109 17.226 1.00 75.56 103 ALA A CA 1
ATOM 784 C C . ALA A 1 103 ? -5.192 13.405 17.172 1.00 75.56 103 ALA A C 1
ATOM 786 O O . ALA A 1 103 ? -4.376 13.743 16.316 1.00 75.56 103 ALA A O 1
ATOM 787 N N . ASP A 1 104 ? -4.951 12.423 18.043 1.00 77.62 104 ASP A N 1
ATOM 788 C CA . ASP A 1 104 ? -3.669 11.707 18.098 1.00 77.62 104 ASP A CA 1
ATOM 789 C C . ASP A 1 104 ? -3.437 10.854 16.838 1.00 77.62 104 ASP A C 1
ATOM 791 O O . ASP A 1 104 ? -2.356 10.898 16.246 1.00 77.62 104 ASP A O 1
ATOM 795 N N . ASP A 1 105 ? -4.468 10.158 16.356 1.00 88.56 105 ASP A N 1
ATOM 796 C CA . ASP A 1 105 ? -4.427 9.390 15.106 1.00 88.56 105 ASP A CA 1
ATOM 797 C C . ASP A 1 105 ? -4.121 10.291 13.901 1.00 88.56 105 ASP A C 1
ATOM 799 O O . ASP A 1 105 ? -3.361 9.924 13.005 1.00 88.56 105 ASP A O 1
ATOM 803 N N . HIS A 1 106 ? -4.681 11.506 13.879 1.00 88.44 106 HIS A N 1
ATOM 804 C CA . HIS A 1 106 ? -4.462 12.462 12.794 1.00 88.44 106 HIS A CA 1
ATOM 805 C C . HIS A 1 106 ? -2.981 12.824 12.638 1.00 88.44 106 HIS A C 1
ATOM 807 O O . HIS A 1 106 ? -2.478 12.923 11.515 1.00 88.44 106 HIS A O 1
ATOM 813 N N . GLN A 1 107 ? -2.264 12.990 13.751 1.00 91.81 107 GLN A N 1
ATOM 814 C CA . GLN A 1 107 ? -0.826 13.244 13.721 1.00 91.81 107 GLN A CA 1
ATOM 815 C C . GLN A 1 107 ? -0.053 12.028 13.194 1.00 91.81 107 GLN A C 1
ATOM 817 O O . GLN A 1 107 ? 0.896 12.194 12.425 1.00 91.81 107 GLN A O 1
ATOM 822 N N . VAL A 1 108 ? -0.484 10.815 13.557 1.00 95.44 108 VAL A N 1
ATOM 823 C CA . VAL A 1 108 ? 0.096 9.567 13.044 1.00 95.44 108 VAL A CA 1
ATOM 824 C C . VAL A 1 108 ? -0.077 9.470 11.530 1.00 95.44 108 VAL A C 1
ATOM 826 O O . VAL A 1 108 ? 0.911 9.261 10.833 1.00 95.44 108 VAL A O 1
ATOM 829 N N . PHE A 1 109 ? -1.279 9.702 10.996 1.00 95.06 109 PHE A N 1
ATOM 830 C CA . PHE A 1 109 ? -1.505 9.699 9.546 1.00 95.06 109 PHE A CA 1
ATOM 831 C C . PHE A 1 109 ? -0.719 10.788 8.825 1.00 95.06 109 PHE A C 1
ATOM 833 O O . PHE A 1 109 ? -0.177 10.538 7.751 1.00 95.06 109 PHE A O 1
ATOM 840 N N . THR A 1 110 ? -0.622 11.979 9.420 1.00 94.81 110 THR A N 1
ATOM 841 C CA . THR A 1 110 ? 0.166 13.081 8.856 1.00 94.81 110 THR A CA 1
ATOM 842 C C . THR A 1 110 ? 1.615 12.656 8.654 1.00 94.81 110 THR A C 1
ATOM 844 O O . TH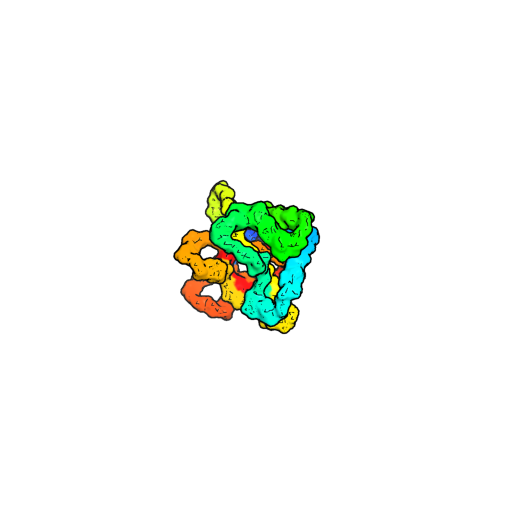R A 1 110 ? 2.126 12.736 7.539 1.00 94.81 110 THR A O 1
ATOM 847 N N . SER A 1 111 ? 2.256 12.158 9.713 1.00 96.12 111 SER A N 1
ATOM 848 C CA . SER A 1 111 ? 3.662 11.766 9.639 1.00 96.12 111 SER A CA 1
ATOM 849 C C . SER A 1 111 ? 3.856 10.519 8.778 1.00 96.12 111 SER A C 1
ATOM 851 O O . SER A 1 111 ? 4.754 10.469 7.941 1.00 96.12 111 SER A O 1
ATOM 853 N N . LEU A 1 112 ? 2.985 9.516 8.902 1.00 97.00 112 LEU A N 1
ATOM 854 C CA . LEU A 1 112 ? 3.161 8.261 8.184 1.00 97.00 112 LEU A CA 1
ATOM 855 C C . LEU A 1 112 ? 2.968 8.418 6.668 1.00 97.00 112 LEU A C 1
ATOM 857 O O . LEU A 1 112 ? 3.836 7.990 5.904 1.00 97.00 112 LEU A O 1
ATOM 861 N N . LEU A 1 113 ? 1.863 9.041 6.242 1.00 96.00 113 LEU A N 1
ATOM 862 C CA . LEU A 1 113 ? 1.481 9.139 4.828 1.00 96.00 113 LEU A CA 1
ATOM 863 C C . LEU A 1 113 ? 2.248 10.225 4.070 1.00 96.00 113 LEU A C 1
ATOM 865 O O . LEU A 1 113 ? 2.462 10.074 2.871 1.00 96.00 113 LEU A O 1
ATOM 869 N N . PHE A 1 114 ? 2.656 11.308 4.743 1.00 96.19 114 PHE A N 1
ATOM 870 C CA . PHE A 1 114 ? 3.249 12.478 4.080 1.00 96.19 114 PHE A CA 1
ATOM 871 C C . PHE A 1 114 ? 4.703 12.772 4.472 1.00 96.19 114 PHE A C 1
ATOM 873 O O . PHE A 1 114 ? 5.300 13.671 3.886 1.00 96.19 114 PHE A O 1
ATOM 880 N N . GLU A 1 115 ? 5.301 12.025 5.407 1.00 95.56 115 GLU A N 1
ATOM 881 C CA . GLU A 1 115 ? 6.713 12.203 5.785 1.00 95.56 115 GLU A CA 1
ATOM 882 C C . GLU A 1 115 ? 7.479 10.879 5.698 1.00 95.56 115 GLU A C 1
ATOM 884 O O . GLU A 1 115 ? 8.379 10.732 4.873 1.00 95.56 115 GLU A O 1
ATOM 889 N N . LYS A 1 116 ? 7.116 9.886 6.512 1.00 97.50 116 LYS A N 1
ATOM 890 C CA . LYS A 1 116 ? 7.907 8.670 6.722 1.00 97.50 116 LYS A CA 1
ATOM 891 C C . LYS A 1 116 ? 7.926 7.740 5.510 1.00 97.50 116 LYS A C 1
ATOM 893 O O . LYS A 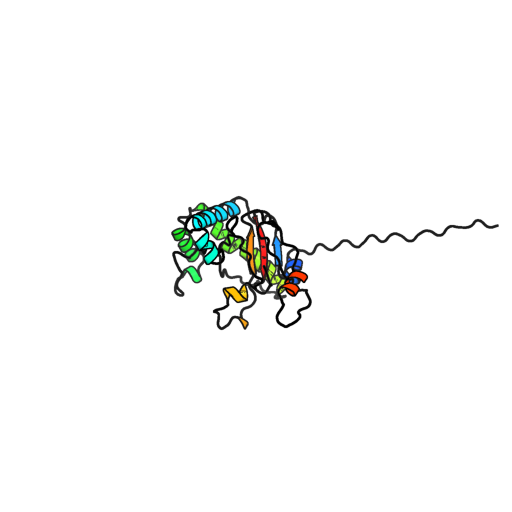1 116 ? 9.008 7.442 5.007 1.00 97.50 116 LYS A O 1
ATOM 898 N N . LEU A 1 117 ? 6.763 7.278 5.038 1.00 97.56 117 LEU A N 1
ATOM 899 C CA . LEU A 1 117 ? 6.702 6.374 3.880 1.00 97.56 117 LEU A CA 1
ATOM 900 C C . LEU A 1 117 ? 7.210 7.051 2.595 1.00 97.56 117 LEU A C 1
ATOM 902 O O . LEU A 1 117 ? 8.032 6.435 1.914 1.00 97.56 117 LEU A O 1
ATOM 906 N N . PRO A 1 118 ? 6.833 8.311 2.283 1.00 95.81 118 PRO A N 1
ATOM 907 C CA . PRO A 1 118 ? 7.370 9.008 1.117 1.00 95.81 118 PRO A CA 1
ATOM 908 C C . PRO A 1 118 ? 8.881 9.237 1.183 1.00 95.81 118 PRO A C 1
ATOM 910 O O . PRO A 1 118 ? 9.540 9.118 0.157 1.00 95.81 118 PRO A O 1
ATOM 913 N N . THR A 1 119 ? 9.459 9.510 2.361 1.00 94.88 119 THR A N 1
ATOM 914 C CA . THR A 1 119 ? 10.923 9.655 2.490 1.00 94.88 119 THR A CA 1
ATOM 915 C C . THR A 1 119 ? 11.636 8.367 2.088 1.00 94.88 119 THR A C 1
ATOM 917 O O . THR A 1 119 ? 12.591 8.410 1.317 1.00 94.88 119 THR A O 1
ATOM 920 N N . VAL A 1 120 ? 11.150 7.215 2.562 1.00 95.06 120 VAL A N 1
ATOM 921 C CA . VAL A 1 120 ? 11.725 5.911 2.202 1.00 95.06 120 VAL A CA 1
ATOM 922 C C . VAL A 1 120 ? 11.515 5.613 0.715 1.00 95.06 120 VAL A C 1
ATOM 924 O O . VAL A 1 120 ? 12.463 5.245 0.028 1.00 95.06 120 VAL A O 1
ATOM 927 N N . ALA A 1 121 ? 10.307 5.826 0.186 1.00 94.31 121 ALA A N 1
ATOM 928 C CA . ALA A 1 121 ? 10.013 5.613 -1.232 1.00 94.31 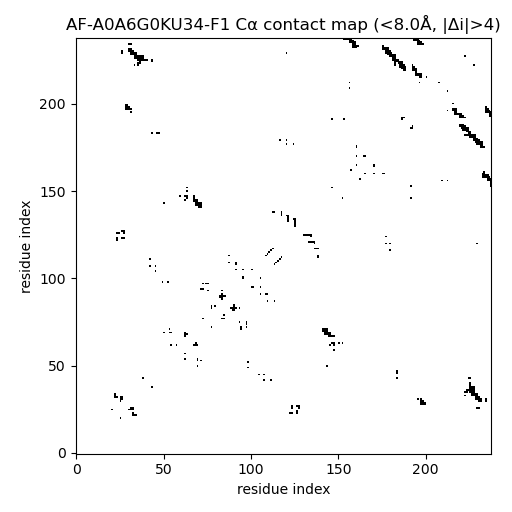121 ALA A CA 1
ATOM 929 C C . ALA A 1 121 ? 10.863 6.512 -2.150 1.00 94.31 121 ALA A C 1
ATOM 931 O O . ALA A 1 121 ? 11.381 6.044 -3.161 1.00 94.31 121 ALA A O 1
ATOM 932 N N . GLY A 1 122 ? 11.059 7.780 -1.779 1.00 92.31 122 GLY A N 1
ATOM 933 C CA . GLY A 1 122 ? 11.902 8.723 -2.513 1.00 92.31 122 GLY A CA 1
ATOM 934 C C . GLY A 1 122 ? 13.373 8.306 -2.539 1.00 92.31 122 GLY A C 1
ATOM 935 O O . GLY A 1 122 ? 14.013 8.425 -3.579 1.00 92.31 122 GLY A O 1
ATOM 936 N N . GLN A 1 123 ? 13.896 7.759 -1.434 1.00 91.00 123 GLN A N 1
ATOM 937 C CA . GLN A 1 123 ? 15.247 7.180 -1.392 1.00 91.00 123 GLN A CA 1
ATOM 938 C C . GLN A 1 123 ? 15.370 5.966 -2.321 1.00 91.00 123 GLN A C 1
ATOM 940 O O . GLN A 1 123 ? 16.321 5.877 -3.088 1.00 91.00 123 GLN A O 1
ATOM 945 N N . LEU A 1 124 ? 14.381 5.066 -2.300 1.00 91.31 124 LEU A N 1
ATOM 946 C CA . LEU A 1 124 ? 14.353 3.887 -3.171 1.00 91.31 124 LEU A CA 1
ATOM 947 C C . LEU A 1 124 ? 14.277 4.262 -4.664 1.00 91.31 124 LEU A C 1
ATOM 949 O O . LEU A 1 124 ? 14.931 3.628 -5.489 1.00 91.31 124 LEU A O 1
ATOM 953 N N . LEU A 1 125 ? 13.509 5.300 -5.020 1.00 88.44 125 LEU A N 1
ATOM 954 C CA . LEU A 1 125 ? 13.398 5.796 -6.399 1.00 88.44 125 LEU A CA 1
ATOM 955 C C . LEU A 1 125 ? 14.655 6.517 -6.893 1.00 88.44 125 LEU A C 1
ATOM 957 O O . LEU A 1 125 ? 15.026 6.354 -8.057 1.00 88.44 125 LEU A O 1
ATOM 961 N N . ALA A 1 126 ? 15.305 7.309 -6.037 1.00 84.88 126 ALA A N 1
ATOM 962 C CA . ALA A 1 126 ? 16.529 8.022 -6.402 1.00 84.88 126 ALA A CA 1
ATOM 963 C C . ALA A 1 126 ? 17.622 7.041 -6.857 1.00 84.88 126 ALA A C 1
ATOM 965 O O . ALA A 1 126 ? 18.234 7.238 -7.906 1.00 84.88 126 ALA A O 1
ATOM 966 N N . ASP A 1 127 ? 17.768 5.923 -6.145 1.00 78.31 127 ASP A N 1
ATOM 967 C CA . ASP A 1 127 ? 18.755 4.893 -6.474 1.00 78.31 127 ASP A CA 1
ATOM 968 C C . ASP A 1 127 ? 18.406 4.106 -7.750 1.00 78.31 127 ASP A C 1
ATOM 970 O O . ASP A 1 127 ? 19.298 3.578 -8.409 1.00 78.31 127 ASP A O 1
ATOM 974 N N . CYS A 1 128 ? 17.130 4.061 -8.152 1.00 75.81 128 CYS A N 1
ATOM 975 C CA . CYS A 1 128 ? 16.714 3.414 -9.403 1.00 75.81 128 CYS A CA 1
ATOM 976 C C . CYS A 1 128 ? 16.957 4.269 -10.651 1.00 75.81 128 CYS A C 1
ATOM 978 O O . CYS A 1 128 ? 17.008 3.730 -11.755 1.00 75.81 128 CYS A O 1
ATOM 980 N N . THR A 1 129 ? 17.008 5.595 -10.511 1.00 67.38 129 THR A N 1
ATOM 981 C CA . THR A 1 129 ? 16.892 6.506 -11.661 1.00 67.38 129 THR A CA 1
ATOM 982 C C . THR A 1 129 ? 18.218 7.135 -12.093 1.00 67.38 129 THR A C 1
ATOM 984 O O . THR A 1 129 ? 18.250 7.776 -13.138 1.00 67.38 129 THR A O 1
ATOM 987 N N . GLU A 1 130 ? 19.314 6.943 -11.346 1.00 63.34 130 GLU A N 1
ATOM 988 C CA . GLU A 1 130 ? 20.617 7.618 -11.555 1.00 63.34 130 GLU A CA 1
ATOM 989 C C . GLU A 1 130 ? 20.510 9.161 -11.670 1.00 63.34 130 GLU A C 1
ATOM 991 O O . GLU A 1 130 ? 21.461 9.834 -12.072 1.00 63.34 130 GLU A O 1
ATOM 996 N N . VAL A 1 131 ? 19.360 9.755 -11.320 1.00 61.81 131 VAL A N 1
ATOM 997 C CA . VAL A 1 131 ? 19.120 11.197 -11.431 1.00 61.81 131 VAL A CA 1
ATOM 998 C C . VAL A 1 131 ? 19.585 11.884 -10.148 1.00 61.81 131 VAL A C 1
ATOM 1000 O O . VAL A 1 131 ? 19.139 11.559 -9.053 1.00 61.81 131 VAL A O 1
ATOM 1003 N N . GLU A 1 132 ? 20.452 12.891 -10.282 1.00 54.44 132 GLU A N 1
ATOM 1004 C CA . GLU A 1 132 ? 21.026 13.650 -9.155 1.00 54.44 132 GLU A CA 1
ATOM 1005 C C . GLU A 1 132 ? 20.004 14.512 -8.383 1.00 54.44 132 GLU A C 1
ATOM 1007 O O . GLU A 1 132 ? 20.307 15.034 -7.308 1.00 54.44 132 GLU A O 1
ATOM 1012 N N . THR A 1 133 ? 18.792 14.700 -8.915 1.00 55.06 133 THR A N 1
ATOM 1013 C CA . THR A 1 133 ? 17.745 15.503 -8.272 1.00 55.06 133 THR A CA 1
ATOM 1014 C C . THR A 1 133 ? 16.830 14.636 -7.410 1.00 55.06 133 THR A C 1
ATOM 1016 O O . THR A 1 133 ? 16.377 13.597 -7.895 1.00 55.06 133 THR A O 1
ATOM 1019 N N . PRO A 1 134 ? 16.469 15.074 -6.186 1.00 56.22 134 PRO A N 1
ATOM 1020 C CA . PRO A 1 134 ? 15.470 14.389 -5.374 1.00 56.22 134 PRO A CA 1
ATOM 1021 C C . PRO A 1 134 ? 14.201 14.152 -6.192 1.00 56.22 134 PRO A C 1
ATOM 1023 O O . PRO A 1 134 ? 13.634 15.100 -6.737 1.00 56.22 134 PRO A O 1
ATOM 1026 N N . THR A 1 135 ? 13.766 12.894 -6.292 1.00 66.38 135 THR A N 1
ATOM 1027 C CA . THR A 1 135 ? 12.482 12.585 -6.922 1.00 66.38 135 THR A CA 1
ATOM 1028 C C . THR A 1 135 ? 11.395 13.147 -6.018 1.00 66.38 135 THR A C 1
ATOM 1030 O O . THR A 1 135 ? 11.221 12.693 -4.887 1.00 66.38 135 THR A O 1
ATOM 1033 N N . GLU A 1 136 ? 10.700 14.180 -6.486 1.00 82.88 136 GLU A N 1
ATOM 1034 C CA . GLU A 1 136 ? 9.519 14.680 -5.797 1.00 82.88 136 GLU A CA 1
ATOM 1035 C C . GLU A 1 136 ? 8.455 13.579 -5.832 1.00 82.88 136 GLU A C 1
ATOM 1037 O O . GLU A 1 136 ? 8.017 13.147 -6.899 1.00 82.88 136 GLU A O 1
ATOM 1042 N N . VAL A 1 137 ? 8.091 13.072 -4.655 1.00 89.31 137 VAL A N 1
ATOM 1043 C CA . VAL A 1 137 ? 7.109 11.998 -4.506 1.00 89.31 137 VAL A CA 1
ATOM 1044 C C . VAL A 1 137 ? 5.763 12.579 -4.107 1.00 89.31 137 VAL A C 1
ATOM 1046 O O . VAL A 1 137 ? 5.661 13.408 -3.202 1.00 89.31 137 VAL A O 1
ATOM 1049 N N . PHE A 1 138 ? 4.712 12.104 -4.767 1.00 91.56 138 PHE A N 1
ATOM 1050 C CA . PHE A 1 138 ? 3.340 12.510 -4.499 1.00 91.56 138 PHE A CA 1
ATOM 1051 C C . PHE A 1 138 ? 2.532 11.318 -4.004 1.00 91.56 138 PHE A C 1
ATOM 1053 O O . PHE A 1 138 ? 2.666 10.200 -4.502 1.00 91.56 138 PHE A O 1
ATOM 1060 N N . PHE A 1 139 ? 1.667 11.569 -3.027 1.00 93.75 139 PHE A N 1
ATOM 1061 C CA . PHE A 1 139 ? 0.721 10.575 -2.546 1.00 93.75 139 PHE A CA 1
ATOM 1062 C C . PHE A 1 139 ? -0.387 10.372 -3.588 1.00 93.75 139 PHE A C 1
ATOM 1064 O O . PHE A 1 139 ? -1.136 11.302 -3.887 1.00 93.75 139 PHE A O 1
ATOM 1071 N N . PHE A 1 140 ? -0.457 9.168 -4.157 1.00 91.50 140 PHE A N 1
ATOM 1072 C CA . PHE A 1 140 ? -1.375 8.851 -5.251 1.00 91.50 140 PHE A CA 1
ATOM 1073 C C . PHE A 1 140 ? -2.662 8.178 -4.769 1.00 91.50 140 PHE A C 1
ATOM 1075 O O . PHE A 1 140 ? -3.757 8.643 -5.087 1.00 91.50 140 PHE A O 1
ATOM 1082 N N . ASN A 1 141 ? -2.533 7.085 -4.019 1.00 91.69 141 ASN A N 1
ATOM 1083 C CA . ASN A 1 141 ? -3.660 6.281 -3.570 1.00 91.69 141 ASN A CA 1
ATOM 1084 C C . ASN A 1 141 ? -3.327 5.547 -2.262 1.00 91.69 141 ASN A C 1
ATOM 1086 O O . ASN A 1 141 ? -2.162 5.274 -1.975 1.00 91.69 141 ASN A O 1
ATOM 1090 N N . GLU A 1 142 ? -4.362 5.178 -1.511 1.00 94.12 142 GLU A N 1
ATOM 1091 C CA . GLU A 1 142 ? -4.285 4.203 -0.425 1.00 94.12 142 GLU A CA 1
ATOM 1092 C C . GLU A 1 142 ? -5.583 3.408 -0.309 1.00 94.12 142 GLU A C 1
ATOM 1094 O O . GLU A 1 142 ? -6.665 3.872 -0.666 1.00 94.12 142 GLU A O 1
ATOM 1099 N N . HIS A 1 143 ? -5.471 2.214 0.252 1.00 94.88 143 HIS A N 1
ATOM 1100 C CA . HIS A 1 143 ? -6.595 1.390 0.665 1.00 94.88 143 HIS A CA 1
ATOM 1101 C C . HIS A 1 143 ? -6.084 0.284 1.589 1.00 94.88 143 HIS A C 1
ATOM 1103 O O . HIS A 1 143 ? -4.889 -0.019 1.609 1.00 94.88 143 HIS A O 1
ATOM 1109 N N . TYR A 1 144 ? -6.988 -0.352 2.330 1.00 97.06 144 TYR A N 1
ATOM 1110 C CA . TYR A 1 144 ? -6.656 -1.582 3.043 1.00 97.06 144 TYR A CA 1
ATOM 1111 C C . TYR A 1 144 ? -6.990 -2.792 2.181 1.00 97.06 144 TYR A C 1
ATOM 1113 O O . TYR A 1 144 ? -8.059 -2.852 1.574 1.00 97.06 144 TYR A O 1
ATOM 1121 N N . VAL A 1 145 ? -6.092 -3.774 2.166 1.00 95.81 145 VAL A N 1
ATOM 1122 C CA . VAL A 1 145 ? -6.333 -5.083 1.556 1.00 95.81 145 VAL A CA 1
ATOM 1123 C C . VAL A 1 145 ? -6.561 -6.093 2.673 1.00 95.81 145 VAL A C 1
ATOM 1125 O O . VAL A 1 145 ? -5.662 -6.353 3.470 1.00 95.81 145 VAL A O 1
ATOM 1128 N N . VAL A 1 146 ? -7.761 -6.670 2.738 1.00 95.12 146 VAL A N 1
ATOM 1129 C CA . VAL A 1 146 ? -8.159 -7.627 3.776 1.00 95.12 146 VAL A CA 1
ATOM 1130 C C . VAL A 1 146 ? -8.653 -8.910 3.133 1.00 95.12 146 VAL A C 1
ATOM 1132 O O . VAL A 1 146 ? -9.696 -8.916 2.488 1.00 95.12 146 VAL A O 1
ATOM 1135 N N . LYS A 1 147 ? -7.941 -10.017 3.363 1.00 92.88 147 LYS A N 1
ATOM 1136 C CA . LYS A 1 147 ? -8.391 -11.372 3.013 1.00 92.88 147 LYS A CA 1
ATOM 1137 C C . LYS A 1 147 ? -9.196 -11.937 4.190 1.00 92.88 147 LYS A C 1
ATOM 1139 O O . LYS A 1 147 ? -8.588 -12.302 5.199 1.00 92.88 147 LYS A O 1
ATOM 1144 N N . PRO A 1 148 ? -10.540 -12.017 4.121 1.00 91.38 148 PRO A N 1
ATOM 1145 C CA . PRO A 1 148 ? -11.320 -12.503 5.249 1.00 91.38 148 PRO A CA 1
ATOM 1146 C C . PRO A 1 148 ? -10.967 -13.962 5.569 1.00 91.38 148 PRO A C 1
ATOM 1148 O O . PRO A 1 148 ? -10.657 -14.741 4.657 1.00 91.38 148 PRO A O 1
ATOM 1151 N N . PRO A 1 149 ? -11.031 -14.378 6.842 1.00 88.00 149 PRO A N 1
ATOM 1152 C CA . PRO A 1 149 ? -10.699 -15.743 7.221 1.00 88.00 149 PRO A CA 1
ATOM 1153 C C . PRO A 1 149 ? -11.604 -16.739 6.487 1.00 88.00 149 PRO A C 1
ATOM 1155 O O . PRO A 1 149 ? -12.816 -16.554 6.417 1.00 88.00 149 PRO A O 1
ATOM 1158 N N . LYS A 1 150 ? -11.013 -17.830 5.982 1.00 83.69 150 LYS A N 1
ATOM 1159 C CA . LYS A 1 150 ? -11.717 -18.920 5.272 1.00 83.69 150 LYS A CA 1
ATOM 1160 C C . LYS A 1 150 ? -12.409 -18.503 3.962 1.00 83.69 150 LYS A C 1
ATOM 1162 O O . LYS A 1 150 ? -13.280 -19.222 3.487 1.00 83.69 150 LYS A O 1
ATOM 1167 N N . SER A 1 151 ? -12.021 -17.376 3.367 1.00 78.19 151 SER A N 1
ATOM 1168 C CA . SER A 1 151 ? -12.618 -16.889 2.114 1.00 78.19 151 SER A CA 1
ATOM 1169 C C . SER A 1 151 ? -12.063 -17.548 0.839 1.00 78.19 151 SER A C 1
ATOM 1171 O O . SER A 1 151 ? -12.612 -17.318 -0.231 1.00 78.19 151 SER A O 1
ATOM 1173 N N . HIS A 1 152 ? -11.013 -18.381 0.928 1.00 80.56 152 HIS A N 1
ATOM 1174 C CA . HIS A 1 152 ? -10.321 -19.010 -0.217 1.00 80.56 152 HIS A CA 1
ATOM 1175 C C . HIS A 1 152 ? -9.927 -18.028 -1.343 1.00 80.56 152 HIS A C 1
ATOM 1177 O O . HIS A 1 152 ? -9.715 -18.444 -2.480 1.00 80.56 152 HIS A O 1
ATOM 1183 N N . VAL A 1 153 ? -9.836 -16.728 -1.038 1.00 85.88 153 VAL A N 1
ATOM 1184 C CA . VAL A 1 153 ? -9.486 -15.701 -2.018 1.00 85.88 153 VAL A CA 1
ATOM 1185 C C . VAL A 1 153 ? -7.985 -15.712 -2.262 1.00 85.88 153 VAL A C 1
ATOM 1187 O O . VAL A 1 153 ? -7.187 -15.535 -1.339 1.00 85.88 153 VAL A O 1
ATOM 1190 N N . GLU A 1 154 ? -7.625 -15.851 -3.530 1.00 86.25 154 GLU A N 1
ATOM 1191 C CA . GLU A 1 154 ? -6.270 -15.699 -4.042 1.00 86.25 154 GLU A CA 1
ATOM 1192 C C . GLU A 1 154 ? -6.261 -14.555 -5.056 1.00 86.25 154 GLU A C 1
ATOM 1194 O O . GLU A 1 154 ? -7.161 -14.442 -5.895 1.00 86.25 154 GLU A O 1
ATOM 1199 N N . PHE A 1 155 ? -5.256 -13.685 -4.962 1.00 89.19 155 PHE A N 1
ATOM 1200 C CA . PHE A 1 155 ? -5.035 -12.680 -5.991 1.00 89.19 155 PHE A CA 1
ATOM 1201 C C . PHE A 1 155 ? -4.348 -13.343 -7.175 1.00 89.19 155 PHE A C 1
ATOM 1203 O O . PHE A 1 155 ? -3.524 -14.237 -7.013 1.00 89.19 155 PHE A O 1
ATOM 1210 N N . ARG A 1 156 ? -4.729 -12.937 -8.384 1.00 90.94 156 ARG A N 1
ATOM 1211 C CA . ARG A 1 156 ? -4.050 -13.396 -9.596 1.00 90.94 156 ARG A CA 1
ATOM 1212 C C . ARG A 1 156 ? -2.755 -12.615 -9.757 1.00 90.94 156 ARG A C 1
ATOM 1214 O O . ARG A 1 156 ? -2.664 -11.483 -9.294 1.00 90.94 156 ARG A O 1
ATOM 1221 N N . TRP A 1 157 ? -1.821 -13.176 -10.515 1.00 92.38 157 TRP A N 1
ATOM 1222 C CA . TRP A 1 157 ? -0.672 -12.427 -11.007 1.00 92.38 157 TRP A CA 1
ATOM 1223 C C . TRP A 1 157 ? -1.116 -11.157 -11.741 1.00 92.38 157 TRP A C 1
ATOM 1225 O O . TRP A 1 157 ? -1.895 -11.241 -12.694 1.00 92.38 157 TRP A O 1
ATOM 1235 N N . HIS A 1 158 ? -0.623 -10.003 -11.301 1.00 92.62 158 HIS A N 1
ATOM 1236 C CA . HIS A 1 158 ? -0.937 -8.697 -11.879 1.00 92.62 158 HIS A CA 1
ATOM 1237 C C . HIS A 1 158 ? 0.217 -7.709 -11.675 1.00 92.62 158 HIS A C 1
ATOM 1239 O O . HIS A 1 158 ? 1.200 -8.015 -11.000 1.00 92.62 158 HIS A O 1
ATOM 1245 N N . ARG A 1 159 ? 0.097 -6.534 -12.293 1.00 92.00 159 ARG A N 1
ATOM 1246 C CA . ARG A 1 159 ? 0.903 -5.348 -11.997 1.00 92.00 159 ARG A CA 1
ATOM 1247 C C . ARG A 1 159 ? -0.024 -4.278 -11.450 1.00 92.00 159 ARG A C 1
ATOM 1249 O O . ARG A 1 159 ? -1.151 -4.142 -11.927 1.00 92.00 159 ARG A O 1
ATOM 1256 N N . ASP A 1 160 ? 0.448 -3.528 -10.467 1.00 93.06 160 ASP A N 1
ATOM 1257 C CA . ASP A 1 160 ? -0.361 -2.486 -9.840 1.00 93.06 160 ASP A CA 1
ATOM 1258 C C . ASP A 1 160 ? -0.703 -1.376 -10.841 1.00 93.06 160 ASP A C 1
ATOM 1260 O O . ASP A 1 160 ? -1.825 -0.873 -10.829 1.00 93.06 160 ASP A O 1
ATOM 1264 N N . ASP A 1 161 ? 0.222 -1.004 -11.732 1.00 91.31 161 ASP A N 1
ATOM 1265 C CA . ASP A 1 161 ? -0.049 0.028 -12.739 1.00 91.31 161 ASP A CA 1
ATOM 1266 C C . ASP A 1 161 ? -1.095 -0.398 -13.777 1.00 91.31 161 ASP A C 1
ATOM 1268 O O . ASP A 1 161 ? -1.918 0.429 -14.174 1.00 91.31 161 ASP A O 1
ATOM 1272 N N . ASP A 1 162 ? -1.132 -1.673 -14.167 1.00 90.00 162 ASP A N 1
ATOM 1273 C CA . ASP A 1 162 ? -2.174 -2.204 -15.049 1.00 90.00 162 ASP A CA 1
ATOM 1274 C C . ASP A 1 162 ? -3.573 -2.070 -14.429 1.00 90.00 162 ASP A C 1
ATOM 1276 O O . ASP A 1 162 ? -4.519 -1.751 -15.149 1.00 90.00 162 ASP A O 1
ATOM 1280 N N . GLU A 1 163 ? -3.706 -2.252 -13.112 1.00 89.56 163 GLU A N 1
ATOM 1281 C CA . GLU A 1 163 ? -4.987 -2.160 -12.401 1.00 89.56 163 GLU A CA 1
ATOM 1282 C C . GLU A 1 163 ? -5.347 -0.705 -12.042 1.00 89.56 163 GLU A C 1
ATOM 1284 O O . GLU A 1 163 ? -6.445 -0.228 -12.338 1.00 89.56 163 GLU A O 1
ATOM 1289 N N . GLN A 1 164 ? -4.422 0.047 -11.437 1.00 89.44 164 GLN A N 1
ATOM 1290 C CA . GLN A 1 164 ? -4.685 1.402 -10.932 1.00 89.44 164 GLN A CA 1
ATOM 1291 C C . GLN A 1 164 ? -4.727 2.458 -12.045 1.00 89.44 164 GLN A C 1
ATOM 1293 O O . GLN A 1 164 ? -5.430 3.463 -11.922 1.00 89.44 164 GLN A O 1
ATOM 1298 N N . LEU A 1 165 ? -3.989 2.248 -13.141 1.00 90.88 165 LEU A N 1
ATOM 1299 C CA . LEU A 1 165 ? -3.932 3.169 -14.280 1.00 90.88 165 LEU A CA 1
ATOM 1300 C C . LEU A 1 165 ? -4.715 2.651 -15.492 1.00 90.88 165 LEU A C 1
ATOM 1302 O O . LEU A 1 165 ? -4.625 3.255 -16.562 1.00 90.88 165 LEU A O 1
ATOM 1306 N N . ALA A 1 166 ? -5.529 1.597 -15.336 1.00 88.69 166 ALA A N 1
ATOM 1307 C CA . ALA A 1 166 ? -6.329 0.991 -16.408 1.00 88.69 166 ALA A CA 1
ATOM 1308 C C . ALA A 1 166 ? -7.154 2.016 -17.209 1.00 88.69 166 ALA A C 1
ATOM 1310 O O . ALA A 1 166 ? -7.296 1.910 -18.426 1.00 88.69 166 ALA A O 1
ATOM 1311 N N . MET A 1 167 ? -7.683 3.032 -16.518 1.00 86.75 167 MET A N 1
ATOM 1312 C CA . MET A 1 167 ? -8.519 4.085 -17.105 1.00 86.75 167 MET A CA 1
ATOM 1313 C C . MET A 1 167 ? -7.735 5.350 -17.488 1.00 86.75 167 MET A C 1
ATOM 1315 O O . MET A 1 167 ? -8.326 6.323 -17.961 1.00 86.75 167 MET A O 1
ATOM 1319 N N . SER A 1 168 ? -6.414 5.366 -17.292 1.00 86.94 168 SER A N 1
ATOM 1320 C CA . SER A 1 168 ? -5.564 6.505 -17.630 1.00 86.94 168 SER A CA 1
ATOM 1321 C C . SER A 1 168 ? -5.151 6.456 -19.099 1.00 86.94 168 SER A C 1
ATOM 1323 O O . SER A 1 168 ? -4.370 5.606 -19.525 1.00 86.94 168 SER A O 1
ATOM 1325 N N . VAL A 1 169 ? -5.620 7.429 -19.884 1.00 86.94 169 VAL A N 1
ATOM 1326 C CA . VAL A 1 169 ? -5.303 7.550 -21.322 1.00 86.94 169 VAL A CA 1
ATOM 1327 C C . VAL A 1 169 ? -3.814 7.791 -21.611 1.00 86.94 169 VAL A C 1
ATOM 1329 O O . VAL A 1 169 ? -3.378 7.658 -22.752 1.00 86.94 169 VAL A O 1
ATOM 1332 N N . HIS A 1 170 ? -3.030 8.140 -20.590 1.00 86.19 170 HIS A N 1
ATOM 1333 C CA . HIS A 1 170 ? -1.600 8.426 -20.693 1.00 86.19 170 HIS A CA 1
ATOM 1334 C C . HIS A 1 170 ? -0.732 7.425 -19.921 1.00 86.19 170 HIS A C 1
ATOM 1336 O O . HIS A 1 170 ? 0.437 7.718 -19.674 1.00 86.19 170 HIS A O 1
ATOM 1342 N N . ARG A 1 171 ? -1.269 6.247 -19.556 1.00 85.50 171 ARG A N 1
ATOM 1343 C CA . ARG A 1 171 ? -0.563 5.241 -18.739 1.00 85.50 171 ARG A CA 1
ATOM 1344 C C . ARG A 1 171 ? 0.851 4.916 -19.234 1.00 85.50 171 ARG A C 1
ATOM 1346 O O . ARG A 1 171 ? 1.767 4.849 -18.434 1.00 85.50 171 ARG A O 1
ATOM 1353 N N . GLU A 1 172 ? 1.044 4.839 -20.553 1.00 83.50 172 GLU A N 1
ATOM 1354 C CA . GLU A 1 172 ? 2.328 4.500 -21.194 1.00 83.50 172 GLU A CA 1
ATOM 1355 C C . GLU A 1 172 ? 3.422 5.565 -20.976 1.00 83.50 172 GLU A C 1
ATOM 1357 O O . GLU A 1 172 ? 4.595 5.325 -21.243 1.00 83.50 172 GLU A O 1
ATOM 1362 N N . THR A 1 173 ? 3.041 6.765 -20.529 1.00 85.44 173 THR A N 1
ATOM 1363 C CA . THR A 1 173 ? 3.962 7.878 -20.240 1.00 85.44 173 THR A CA 1
ATOM 1364 C C . THR A 1 173 ? 4.181 8.095 -18.745 1.00 85.44 173 THR A C 1
ATOM 1366 O O . THR A 1 173 ? 4.999 8.930 -18.362 1.00 85.44 173 THR A O 1
ATOM 1369 N N . ILE A 1 174 ? 3.447 7.367 -17.898 1.00 85.31 174 ILE A N 1
ATOM 1370 C CA . ILE A 1 174 ? 3.567 7.457 -16.446 1.00 85.31 174 ILE A CA 1
ATOM 1371 C C . ILE A 1 174 ? 4.734 6.568 -16.021 1.00 85.31 174 ILE A C 1
ATOM 1373 O O . ILE A 1 174 ? 4.768 5.376 -16.320 1.00 85.31 174 ILE A O 1
ATOM 1377 N N . VAL A 1 175 ? 5.706 7.163 -15.334 1.00 86.88 175 VAL A N 1
ATOM 1378 C CA . VAL A 1 175 ? 6.807 6.407 -14.729 1.00 86.88 175 VAL A CA 1
ATOM 1379 C C . VAL A 1 175 ? 6.270 5.497 -13.616 1.00 86.88 175 VAL A C 1
ATOM 1381 O O . VAL A 1 175 ? 5.326 5.899 -12.929 1.00 86.88 175 VAL A O 1
ATOM 1384 N N . PRO A 1 176 ? 6.852 4.300 -13.407 1.00 90.06 176 PRO A N 1
ATOM 1385 C CA . PRO A 1 176 ? 6.424 3.419 -12.329 1.00 90.06 176 PRO A CA 1
ATOM 1386 C C . PRO A 1 176 ? 6.449 4.133 -10.976 1.00 90.06 176 PRO A C 1
ATOM 1388 O O . PRO A 1 176 ? 7.432 4.790 -10.629 1.00 90.06 176 PRO A O 1
ATOM 1391 N N . TYR A 1 177 ? 5.369 3.998 -10.212 1.00 92.88 177 TYR A N 1
ATOM 1392 C CA . TYR A 1 177 ? 5.308 4.497 -8.839 1.00 92.88 177 TYR A CA 1
ATOM 1393 C C . TYR A 1 177 ? 5.752 3.412 -7.854 1.00 92.88 177 TYR A C 1
ATOM 1395 O O . TYR A 1 177 ? 5.921 2.252 -8.223 1.00 92.88 177 TYR A O 1
ATOM 1403 N N . VAL A 1 178 ? 5.939 3.786 -6.587 1.00 95.56 178 VAL A N 1
ATOM 1404 C CA . VAL A 1 178 ? 6.264 2.840 -5.511 1.00 95.56 178 VAL A CA 1
ATOM 1405 C C . VAL A 1 178 ? 5.035 2.593 -4.651 1.00 95.56 178 VAL A C 1
ATOM 1407 O O . VAL A 1 178 ? 4.483 3.528 -4.072 1.00 95.56 178 VAL A O 1
ATOM 1410 N N . SER A 1 179 ? 4.649 1.329 -4.525 1.00 97.19 179 SER A N 1
ATOM 1411 C CA . SER A 1 179 ? 3.675 0.863 -3.542 1.00 97.19 179 SER A CA 1
ATOM 1412 C C . SER A 1 179 ? 4.383 0.608 -2.211 1.00 97.19 179 SER A C 1
ATOM 1414 O O . SER A 1 179 ? 5.428 -0.040 -2.177 1.00 97.19 179 SER A O 1
ATOM 1416 N N . ALA A 1 180 ? 3.817 1.107 -1.109 1.00 98.00 180 ALA A N 1
ATOM 1417 C CA . ALA A 1 180 ? 4.250 0.806 0.256 1.00 98.00 180 ALA A CA 1
ATOM 1418 C C . ALA A 1 180 ? 3.194 -0.079 0.933 1.00 98.00 180 ALA A C 1
ATOM 1420 O O . ALA A 1 180 ? 2.187 0.407 1.444 1.00 98.00 180 ALA A O 1
ATOM 1421 N N . TRP A 1 181 ? 3.412 -1.392 0.908 1.00 98.19 181 TRP A N 1
ATOM 1422 C CA . TRP A 1 181 ? 2.513 -2.378 1.492 1.00 98.19 181 TRP A CA 1
ATOM 1423 C C . TRP A 1 181 ? 2.883 -2.635 2.951 1.00 98.19 181 TRP A C 1
ATOM 1425 O O . TRP A 1 181 ? 3.927 -3.209 3.266 1.00 98.19 181 TRP A O 1
ATOM 1435 N N . CYS A 1 182 ? 2.026 -2.172 3.854 1.00 98.50 182 CYS A N 1
ATOM 1436 C CA . CYS A 1 182 ? 2.223 -2.269 5.294 1.00 98.50 182 CYS A CA 1
ATOM 1437 C C . CYS A 1 182 ? 1.602 -3.558 5.843 1.00 98.50 182 CYS A C 1
ATOM 1439 O O . CYS A 1 182 ? 0.382 -3.720 5.808 1.00 98.50 182 CYS A O 1
ATOM 1441 N N . ALA A 1 183 ? 2.421 -4.440 6.420 1.00 98.12 183 ALA A N 1
ATOM 1442 C CA . ALA A 1 183 ? 1.934 -5.636 7.095 1.00 98.12 183 ALA A CA 1
ATOM 1443 C C . ALA A 1 183 ? 1.196 -5.236 8.377 1.00 98.12 183 ALA A C 1
ATOM 1445 O O . ALA A 1 183 ? 1.825 -4.894 9.382 1.00 98.12 183 ALA A O 1
ATOM 1446 N N . LEU A 1 184 ? -0.138 -5.269 8.360 1.00 98.12 184 LEU A N 1
ATOM 1447 C CA . LEU A 1 184 ? -0.910 -5.033 9.579 1.00 98.12 184 LEU A CA 1
ATOM 1448 C C . LEU A 1 184 ? -0.909 -6.248 10.491 1.00 98.12 184 LEU A C 1
ATOM 1450 O O . LEU A 1 184 ? -0.952 -6.070 11.695 1.00 98.12 184 LEU A O 1
ATOM 1454 N N . ASP A 1 185 ? -0.782 -7.456 9.954 1.00 97.25 185 ASP A N 1
ATOM 1455 C CA . ASP A 1 185 ? -0.691 -8.699 10.715 1.00 97.25 185 ASP A CA 1
ATOM 1456 C C . ASP A 1 185 ? 0.516 -9.526 10.287 1.00 97.25 185 ASP A C 1
ATOM 1458 O O . ASP A 1 185 ? 1.165 -9.244 9.280 1.00 97.25 185 ASP A O 1
ATOM 1462 N N . ASP A 1 186 ? 0.825 -10.555 11.076 1.00 97.25 186 ASP A N 1
ATOM 1463 C CA . ASP A 1 186 ? 1.836 -11.531 10.697 1.00 97.25 186 ASP A CA 1
ATOM 1464 C C . ASP A 1 186 ? 1.394 -12.258 9.423 1.00 97.25 186 ASP A C 1
ATOM 1466 O O . ASP A 1 186 ? 0.375 -12.953 9.387 1.00 97.25 186 ASP A O 1
ATOM 1470 N N . VAL A 1 187 ? 2.202 -12.112 8.382 1.00 95.81 187 VAL A N 1
ATOM 1471 C CA . VAL A 1 187 ? 2.010 -12.702 7.068 1.00 95.81 187 VAL A CA 1
ATOM 1472 C C . VAL A 1 187 ? 2.964 -13.869 6.878 1.00 95.81 187 VAL A C 1
ATOM 1474 O O . VAL A 1 187 ? 4.182 -13.783 7.043 1.00 95.81 187 VAL A O 1
ATOM 1477 N N . THR A 1 188 ? 2.363 -14.986 6.514 1.00 94.00 188 THR A N 1
ATOM 1478 C CA . THR A 1 188 ? 2.948 -16.304 6.334 1.00 94.00 188 THR A CA 1
ATOM 1479 C C . THR A 1 188 ? 2.534 -16.837 4.968 1.00 94.00 188 THR A C 1
ATOM 1481 O O . THR A 1 188 ? 1.589 -16.348 4.346 1.00 94.00 188 THR A O 1
ATOM 1484 N N . GLU A 1 189 ? 3.186 -17.904 4.529 1.00 90.81 189 GLU A N 1
ATOM 1485 C CA . GLU A 1 189 ? 2.809 -18.629 3.312 1.00 90.81 189 GLU A CA 1
ATOM 1486 C C . GLU A 1 189 ? 1.332 -19.072 3.331 1.00 90.81 189 GLU A C 1
ATOM 1488 O O . GLU A 1 189 ? 0.673 -19.100 2.298 1.00 90.81 189 GLU A O 1
ATOM 1493 N N . ALA A 1 190 ? 0.778 -19.359 4.514 1.00 88.88 190 ALA A N 1
ATOM 1494 C CA . ALA A 1 190 ? -0.566 -19.910 4.670 1.00 88.88 190 ALA A CA 1
ATOM 1495 C C . ALA A 1 190 ? -1.696 -18.865 4.712 1.00 88.88 190 ALA A C 1
ATOM 1497 O O . ALA A 1 190 ? -2.863 -19.240 4.612 1.00 88.88 190 ALA A O 1
ATOM 1498 N N . ASN A 1 191 ? -1.391 -17.576 4.899 1.00 88.62 191 ASN A N 1
ATOM 1499 C CA . ASN A 1 191 ? -2.406 -16.516 5.013 1.00 88.62 191 ASN A CA 1
ATOM 1500 C C . ASN A 1 191 ? -2.215 -15.384 3.995 1.00 88.62 191 ASN A C 1
ATOM 1502 O O . ASN A 1 191 ? -2.698 -14.273 4.202 1.00 88.62 191 ASN A O 1
ATOM 1506 N N . GLY A 1 192 ? -1.581 -15.702 2.862 1.00 82.25 192 GLY A N 1
ATOM 1507 C CA . GLY A 1 192 ? -1.599 -14.853 1.679 1.00 82.25 192 GLY A CA 1
ATOM 1508 C C . GLY A 1 192 ? -0.424 -13.890 1.565 1.00 82.25 192 GLY A C 1
ATOM 1509 O O . GLY A 1 192 ? -0.656 -12.748 1.167 1.00 82.25 192 GLY A O 1
ATOM 1510 N N . ALA A 1 193 ? 0.786 -14.357 1.894 1.00 93.25 193 ALA A N 1
ATOM 1511 C CA . ALA A 1 193 ? 2.042 -13.684 1.575 1.00 93.25 193 ALA A CA 1
ATOM 1512 C C . ALA A 1 193 ? 2.160 -13.332 0.089 1.00 93.25 193 ALA A C 1
ATOM 1514 O O . ALA A 1 193 ? 1.755 -14.116 -0.766 1.00 93.25 193 ALA A O 1
ATOM 1515 N N . LEU A 1 194 ? 2.748 -12.165 -0.181 1.00 94.81 194 LEU A N 1
ATOM 1516 C CA . LEU A 1 194 ? 3.014 -11.703 -1.539 1.00 94.81 194 LEU A CA 1
ATOM 1517 C C . LEU A 1 194 ? 4.129 -12.526 -2.182 1.00 94.81 194 LEU A C 1
ATOM 1519 O O . LEU A 1 194 ? 5.110 -12.887 -1.524 1.00 94.81 194 LEU A O 1
ATOM 1523 N N . GLN A 1 195 ? 4.011 -12.751 -3.482 1.00 94.88 195 GLN A N 1
ATOM 1524 C CA . GLN A 1 195 ? 5.089 -13.251 -4.327 1.00 94.88 195 GLN A CA 1
ATOM 1525 C C . GLN A 1 195 ? 5.427 -12.226 -5.405 1.00 94.88 195 GLN A C 1
ATOM 1527 O O . GLN A 1 195 ? 4.543 -11.554 -5.925 1.00 94.88 195 GLN A O 1
ATOM 1532 N N . PHE A 1 196 ? 6.706 -12.132 -5.768 1.00 94.19 196 PHE A N 1
ATOM 1533 C CA . PHE A 1 196 ? 7.190 -11.164 -6.752 1.00 94.19 196 PHE A CA 1
ATOM 1534 C C . PHE A 1 196 ? 7.947 -11.868 -7.869 1.00 94.19 196 PHE A C 1
ATOM 1536 O O . PHE A 1 196 ? 8.807 -12.706 -7.601 1.00 94.19 196 PHE A O 1
ATOM 1543 N N . VAL A 1 197 ? 7.710 -11.476 -9.117 1.00 90.62 197 VAL A N 1
ATOM 1544 C CA . VAL A 1 197 ? 8.616 -11.806 -10.222 1.00 90.62 197 VAL A CA 1
ATOM 1545 C C . VAL A 1 197 ? 9.639 -10.683 -10.349 1.00 90.62 197 VAL A C 1
ATOM 1547 O O . VAL A 1 197 ? 9.291 -9.545 -10.655 1.00 90.62 197 VAL A O 1
ATOM 1550 N N . SER A 1 198 ? 10.903 -11.012 -10.089 1.00 79.88 198 SER A N 1
ATOM 1551 C CA . SER A 1 198 ? 12.002 -10.043 -10.074 1.00 79.88 198 SER A CA 1
ATOM 1552 C C . SER A 1 198 ? 12.295 -9.469 -11.467 1.00 79.88 198 SER A C 1
ATOM 1554 O O . SER A 1 198 ? 12.220 -10.186 -12.474 1.00 79.88 198 SER A O 1
ATOM 1556 N N . LEU A 1 199 ? 12.651 -8.180 -11.520 1.00 77.69 199 LEU A N 1
ATOM 1557 C CA . LEU A 1 199 ? 12.962 -7.464 -12.766 1.00 77.69 199 LEU A CA 1
ATOM 1558 C C . LEU A 1 199 ? 14.268 -7.925 -13.438 1.00 77.69 199 LEU A C 1
ATOM 1560 O O . LEU A 1 199 ? 14.416 -7.771 -14.647 1.00 77.69 199 LEU A O 1
ATOM 1564 N N . ASP A 1 200 ? 15.189 -8.527 -12.685 1.00 71.12 200 ASP A N 1
ATOM 1565 C CA . ASP A 1 200 ? 16.470 -9.061 -13.175 1.00 71.12 200 ASP A CA 1
ATOM 1566 C C . ASP A 1 200 ? 16.356 -10.430 -13.878 1.00 71.12 200 ASP A C 1
ATOM 1568 O O . ASP A 1 200 ? 17.342 -10.957 -14.401 1.00 71.12 200 ASP A O 1
ATOM 1572 N N . GLY A 1 201 ? 15.156 -11.018 -13.923 1.00 62.94 201 GLY A N 1
ATOM 1573 C CA . GLY A 1 201 ? 14.903 -12.263 -14.642 1.00 62.94 201 GLY A CA 1
ATOM 1574 C C . GLY A 1 201 ? 14.842 -12.071 -16.168 1.00 62.94 201 GLY A C 1
ATOM 1575 O O . GLY A 1 201 ? 14.425 -11.015 -16.642 1.00 62.94 201 GLY A O 1
ATOM 1576 N N . PRO A 1 202 ? 15.189 -13.095 -16.974 1.00 57.00 202 PRO A N 1
ATOM 1577 C CA . PRO A 1 202 ? 15.077 -13.019 -18.430 1.00 57.00 202 PRO A CA 1
ATOM 1578 C C . PRO A 1 202 ? 13.636 -12.686 -18.848 1.00 57.00 202 PRO A C 1
ATOM 1580 O O . PRO A 1 202 ? 12.695 -13.414 -18.528 1.00 57.00 202 PRO A O 1
ATOM 1583 N N . SER A 1 203 ? 13.472 -11.558 -19.543 1.00 54.28 203 SER A N 1
ATOM 1584 C CA . SER A 1 203 ? 12.192 -11.098 -20.083 1.00 54.28 203 SER A CA 1
ATOM 1585 C C . SER A 1 203 ? 11.899 -11.840 -21.385 1.00 54.28 203 SER A C 1
ATOM 1587 O O . SER A 1 203 ? 12.399 -11.466 -22.447 1.00 54.28 203 SER A O 1
ATOM 1589 N N . GLU A 1 204 ? 11.116 -12.916 -21.325 1.00 53.28 204 GLU A N 1
ATOM 1590 C CA . GLU A 1 204 ? 10.502 -13.454 -22.538 1.00 53.28 204 GLU A CA 1
ATOM 1591 C C . GLU A 1 204 ? 9.244 -12.633 -22.838 1.00 53.28 204 GLU A C 1
ATOM 1593 O O . GLU A 1 204 ? 8.199 -12.787 -22.211 1.00 53.28 204 GLU A O 1
ATOM 1598 N N . LEU A 1 205 ? 9.369 -11.691 -23.779 1.00 45.06 205 LEU A N 1
ATOM 1599 C CA . LEU A 1 205 ? 8.242 -10.931 -24.314 1.00 45.06 205 LEU A CA 1
ATOM 1600 C C . LEU A 1 205 ? 7.210 -11.900 -24.918 1.00 45.06 205 LEU A C 1
ATOM 1602 O O . LEU A 1 205 ? 7.386 -12.387 -26.035 1.00 45.06 205 LEU A O 1
ATOM 1606 N N . GLY A 1 206 ? 6.101 -12.125 -24.216 1.00 46.28 206 GLY A N 1
ATOM 1607 C CA . GLY A 1 206 ? 4.883 -12.674 -24.812 1.00 46.28 206 GLY A CA 1
ATOM 1608 C C . GLY A 1 206 ? 4.131 -13.634 -23.902 1.00 46.28 206 GLY A C 1
ATOM 1609 O O . GLY A 1 206 ? 4.593 -14.743 -23.673 1.00 46.28 206 GLY A O 1
ATOM 1610 N N . ASN A 1 207 ? 2.936 -13.221 -23.457 1.00 52.41 207 ASN A N 1
ATOM 1611 C CA . ASN A 1 207 ? 1.968 -14.039 -22.716 1.00 52.41 207 ASN A CA 1
ATOM 1612 C C . ASN A 1 207 ? 2.634 -14.987 -21.711 1.00 52.41 207 ASN A C 1
ATOM 1614 O O . ASN A 1 207 ? 2.637 -16.208 -21.900 1.00 52.41 207 ASN A O 1
ATOM 1618 N N . ASP A 1 208 ? 3.186 -14.415 -20.641 1.00 60.88 208 ASP A N 1
ATOM 1619 C CA . ASP A 1 208 ? 3.692 -15.189 -19.517 1.00 60.88 208 ASP A CA 1
ATOM 1620 C C . ASP A 1 208 ? 2.538 -16.022 -18.941 1.00 60.88 208 ASP A C 1
ATOM 1622 O O . ASP A 1 208 ? 1.695 -15.550 -18.178 1.00 60.88 208 ASP A O 1
ATOM 1626 N N . LYS A 1 209 ? 2.461 -17.288 -19.362 1.00 73.50 209 LYS A N 1
ATOM 1627 C CA . LYS A 1 209 ? 1.551 -18.262 -18.766 1.00 73.50 209 LYS A CA 1
ATOM 1628 C C . LYS A 1 209 ? 1.821 -18.278 -17.264 1.00 73.50 209 LYS A C 1
ATOM 1630 O O . LYS A 1 209 ? 2.979 -18.223 -16.860 1.00 73.50 209 LYS A O 1
ATOM 1635 N N . VAL A 1 210 ? 0.776 -18.424 -16.452 1.00 77.44 210 VAL A N 1
ATOM 1636 C CA . VAL A 1 210 ? 0.867 -18.462 -14.977 1.00 77.44 210 VAL A CA 1
ATOM 1637 C C . VAL A 1 210 ? 1.997 -19.381 -14.487 1.00 77.44 210 VAL A C 1
ATOM 1639 O O . VAL A 1 210 ? 2.736 -19.026 -13.578 1.00 77.44 210 VAL A O 1
ATOM 1642 N N . GLU A 1 211 ? 2.210 -20.519 -15.151 1.00 79.31 211 GLU A N 1
ATOM 1643 C CA . GLU A 1 211 ? 3.302 -21.455 -14.855 1.00 79.31 211 GLU A CA 1
ATOM 1644 C C . GLU A 1 211 ? 4.710 -20.847 -14.999 1.00 79.31 211 GLU A C 1
ATOM 1646 O O . GLU A 1 211 ? 5.607 -21.185 -14.231 1.00 79.31 211 GLU A O 1
ATOM 1651 N N . ASN A 1 212 ? 4.930 -19.962 -15.975 1.00 81.62 212 ASN A N 1
ATOM 1652 C CA . ASN A 1 212 ? 6.208 -19.276 -16.167 1.00 81.62 212 ASN A CA 1
ATOM 1653 C C . ASN A 1 212 ? 6.451 -18.248 -15.059 1.00 81.62 212 ASN A C 1
ATOM 1655 O O . ASN A 1 212 ? 7.566 -18.181 -14.539 1.00 81.62 212 ASN A O 1
ATOM 1659 N N . LEU A 1 213 ? 5.413 -17.490 -14.683 1.00 84.50 213 LEU A N 1
ATOM 1660 C CA . LEU A 1 213 ? 5.479 -16.535 -13.575 1.00 84.50 213 LEU A CA 1
ATOM 1661 C C . LEU A 1 213 ? 5.780 -17.265 -12.269 1.00 84.50 213 LEU A C 1
ATOM 1663 O O . LEU A 1 213 ? 6.741 -16.915 -11.596 1.00 84.50 213 LEU A O 1
ATOM 1667 N N . GLN A 1 214 ? 5.065 -18.357 -11.983 1.00 84.31 214 GLN A N 1
ATOM 1668 C CA . GLN A 1 214 ? 5.279 -19.155 -10.7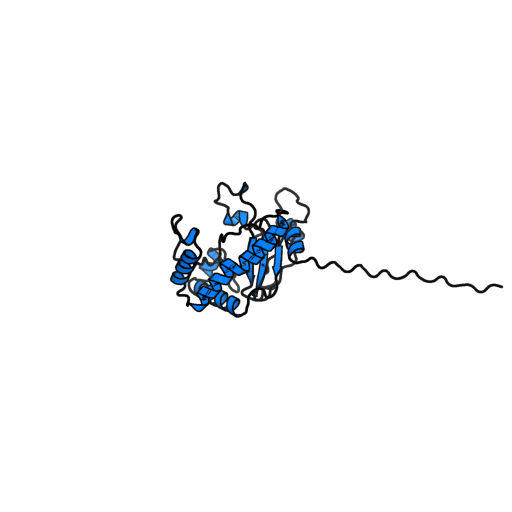75 1.00 84.31 214 GLN A CA 1
ATOM 1669 C C . GLN A 1 214 ? 6.711 -19.697 -10.670 1.00 84.31 214 GLN A C 1
ATOM 1671 O O . GLN A 1 214 ? 7.272 -19.736 -9.582 1.00 84.31 214 GLN A O 1
ATOM 1676 N N . ARG A 1 215 ? 7.332 -20.101 -11.790 1.00 84.62 215 ARG A N 1
ATOM 1677 C CA . ARG A 1 215 ? 8.727 -20.584 -11.795 1.00 84.62 215 ARG A CA 1
ATOM 1678 C C . ARG A 1 215 ? 9.762 -19.486 -11.545 1.00 84.62 215 ARG A C 1
ATOM 1680 O O . ARG A 1 215 ? 10.875 -19.801 -11.138 1.00 84.62 215 ARG A O 1
ATOM 1687 N N . ARG A 1 216 ? 9.431 -18.233 -11.862 1.00 85.88 216 ARG A N 1
ATOM 1688 C CA . ARG A 1 216 ? 10.312 -17.061 -11.706 1.00 85.88 216 ARG A CA 1
ATOM 1689 C C . ARG A 1 216 ? 10.012 -16.262 -10.439 1.00 85.88 216 ARG A C 1
ATOM 1691 O O . ARG A 1 216 ? 10.774 -15.360 -10.101 1.00 85.88 216 ARG A O 1
ATOM 1698 N N . ALA A 1 217 ? 8.891 -16.559 -9.796 1.00 89.88 217 ALA A N 1
ATOM 1699 C CA . ALA A 1 217 ? 8.457 -15.921 -8.576 1.00 89.88 217 ALA A CA 1
ATOM 1700 C C . ALA A 1 217 ? 9.466 -16.153 -7.452 1.00 89.88 217 ALA A C 1
ATOM 1702 O O . ALA A 1 217 ? 10.096 -17.207 -7.354 1.00 89.88 217 ALA A O 1
ATOM 1703 N N . SER A 1 218 ? 9.575 -15.172 -6.567 1.00 91.88 218 SER A N 1
ATOM 1704 C CA . SER A 1 218 ? 10.161 -15.378 -5.256 1.00 91.88 218 SER A CA 1
ATOM 1705 C C . SER A 1 218 ? 9.380 -16.447 -4.489 1.00 91.88 218 SER A C 1
ATOM 1707 O O . SER A 1 218 ? 8.179 -16.651 -4.701 1.00 91.88 218 SER A O 1
ATOM 1709 N N . GLU A 1 219 ? 10.036 -17.049 -3.500 1.00 92.44 219 GLU A N 1
ATOM 1710 C CA . GLU A 1 219 ? 9.307 -17.674 -2.396 1.00 92.44 219 GLU A CA 1
ATOM 1711 C C . GLU A 1 219 ? 8.324 -16.657 -1.776 1.00 92.44 219 GLU A C 1
ATOM 1713 O O . GLU A 1 219 ? 8.582 -15.442 -1.850 1.00 92.44 219 GLU A O 1
ATOM 1718 N N . PRO A 1 220 ? 7.206 -17.104 -1.174 1.00 94.44 220 PRO A N 1
ATOM 1719 C CA . PRO A 1 220 ? 6.268 -16.192 -0.535 1.00 94.44 220 PRO A CA 1
ATOM 1720 C C . PRO A 1 220 ? 6.952 -15.348 0.542 1.00 94.44 220 PRO A C 1
ATOM 1722 O O . PRO A 1 220 ? 7.624 -15.850 1.449 1.00 94.44 220 PRO A O 1
ATOM 1725 N N . VAL A 1 221 ? 6.797 -14.031 0.436 1.00 95.50 221 VAL A N 1
ATOM 1726 C CA . VAL A 1 221 ? 7.512 -13.079 1.281 1.00 95.50 221 VAL A CA 1
ATOM 1727 C C . VAL A 1 221 ? 6.793 -12.947 2.617 1.00 95.50 221 VAL A C 1
ATOM 1729 O O . VAL A 1 221 ? 5.812 -12.220 2.761 1.00 95.50 221 VAL A O 1
ATOM 1732 N N . THR A 1 222 ? 7.297 -13.663 3.619 1.00 96.56 222 THR A N 1
ATOM 1733 C CA . THR A 1 222 ? 6.787 -13.574 4.992 1.00 96.56 222 THR A CA 1
ATOM 1734 C C . THR A 1 222 ? 7.148 -12.237 5.648 1.00 96.56 222 THR A C 1
ATOM 1736 O O . THR A 1 222 ? 8.288 -11.754 5.570 1.00 96.56 222 THR A O 1
ATOM 1739 N N . ALA A 1 223 ? 6.184 -11.653 6.357 1.00 97.31 223 ALA A N 1
ATOM 1740 C CA . ALA A 1 223 ? 6.294 -10.346 6.998 1.00 97.31 223 ALA A CA 1
ATOM 1741 C C . ALA A 1 223 ? 5.721 -10.402 8.417 1.00 97.31 223 ALA A C 1
ATOM 1743 O O . ALA A 1 223 ? 4.731 -11.082 8.669 1.00 97.31 223 ALA A O 1
ATOM 1744 N N . LYS A 1 224 ? 6.353 -9.720 9.368 1.00 98.19 224 LYS A N 1
ATOM 1745 C CA . LYS A 1 224 ? 5.785 -9.496 10.699 1.00 98.19 224 LYS A CA 1
ATOM 1746 C C . LYS A 1 224 ? 4.930 -8.245 10.690 1.00 98.19 224 LYS A C 1
ATOM 1748 O O . LYS A 1 224 ? 5.191 -7.332 9.911 1.00 98.19 224 LYS A O 1
ATOM 1753 N N . ALA A 1 225 ? 3.938 -8.193 11.571 1.00 98.25 225 ALA A N 1
ATOM 1754 C CA . ALA A 1 225 ? 3.147 -6.984 11.742 1.00 98.25 225 ALA A CA 1
ATOM 1755 C C . ALA A 1 225 ? 4.070 -5.781 12.028 1.00 98.25 225 ALA A C 1
ATOM 1757 O O . ALA A 1 225 ? 4.857 -5.803 12.976 1.00 98.25 225 ALA A O 1
ATOM 1758 N N . GLY A 1 226 ? 3.977 -4.744 11.197 1.00 98.19 226 GLY A N 1
ATOM 1759 C CA . GLY A 1 226 ? 4.837 -3.561 11.222 1.00 98.19 226 GLY A CA 1
ATOM 1760 C C . GLY A 1 226 ? 6.007 -3.568 10.231 1.00 98.19 226 GLY A C 1
ATOM 1761 O O . GLY A 1 226 ? 6.659 -2.535 10.058 1.00 98.19 226 GLY A O 1
ATOM 1762 N N . ASP A 1 227 ? 6.264 -4.679 9.543 1.00 98.56 227 ASP A N 1
ATOM 1763 C CA . ASP A 1 227 ? 7.121 -4.692 8.357 1.00 98.56 227 ASP A CA 1
ATOM 1764 C C . ASP A 1 227 ? 6.431 -3.961 7.195 1.00 98.56 227 ASP A C 1
ATOM 1766 O O . ASP A 1 227 ? 5.202 -3.952 7.084 1.00 98.56 227 ASP A O 1
ATOM 1770 N N . VAL A 1 228 ? 7.222 -3.365 6.301 1.00 98.56 228 VAL A N 1
ATOM 1771 C CA . VAL A 1 228 ? 6.707 -2.704 5.094 1.00 98.56 228 VAL A CA 1
ATOM 1772 C C . VAL A 1 228 ? 7.452 -3.225 3.875 1.00 98.56 228 VAL A C 1
ATOM 1774 O O . VAL A 1 228 ? 8.684 -3.221 3.837 1.00 98.56 228 VAL A O 1
ATOM 1777 N N . LEU A 1 229 ? 6.702 -3.690 2.881 1.00 97.88 229 LEU A N 1
ATOM 1778 C CA . LEU A 1 229 ? 7.226 -4.046 1.571 1.00 97.88 229 LEU A CA 1
ATOM 1779 C C . LEU A 1 229 ? 7.069 -2.851 0.638 1.00 97.88 229 LEU A C 1
ATOM 1781 O O . LEU A 1 229 ? 5.969 -2.337 0.470 1.00 97.88 229 LEU A O 1
ATOM 1785 N N . PHE A 1 230 ? 8.164 -2.434 0.018 1.00 97.69 230 PHE A N 1
ATOM 1786 C CA . PHE A 1 230 ? 8.151 -1.452 -1.056 1.00 97.69 230 PHE A CA 1
ATOM 1787 C C . PHE A 1 230 ? 8.358 -2.170 -2.380 1.00 97.69 230 PHE A C 1
ATOM 1789 O O . PHE A 1 230 ? 9.248 -3.016 -2.469 1.00 97.69 230 PHE A O 1
ATOM 1796 N N . PHE A 1 231 ? 7.582 -1.835 -3.405 1.00 96.56 231 PHE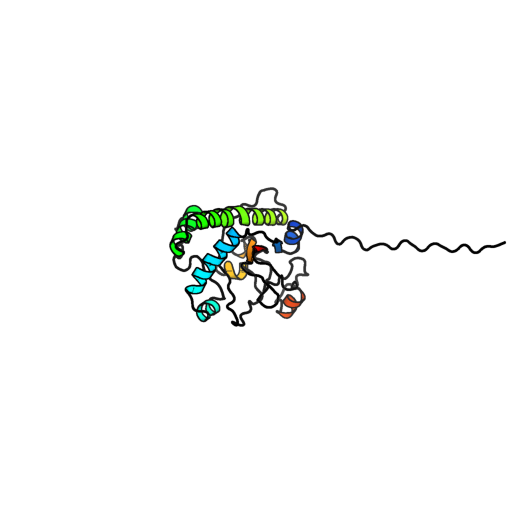 A N 1
ATOM 1797 C CA . PHE A 1 231 ? 7.757 -2.392 -4.747 1.00 96.56 231 PHE A CA 1
ATOM 1798 C C . PHE A 1 231 ? 7.312 -1.422 -5.839 1.00 96.56 231 PHE A C 1
ATOM 1800 O O . PHE A 1 231 ? 6.465 -0.561 -5.606 1.00 96.56 231 PHE A O 1
ATOM 1807 N N . LEU A 1 232 ? 7.916 -1.542 -7.020 1.00 94.69 232 LEU A N 1
ATOM 1808 C CA . LEU A 1 232 ? 7.550 -0.763 -8.198 1.00 94.69 232 LEU A CA 1
ATOM 1809 C C . LEU A 1 232 ? 6.209 -1.238 -8.762 1.00 94.69 232 LEU A C 1
ATOM 1811 O O . LEU A 1 232 ? 5.936 -2.436 -8.801 1.00 94.69 232 LEU A O 1
ATOM 1815 N N . SER A 1 233 ? 5.405 -0.307 -9.269 1.00 93.00 233 SER A N 1
ATOM 1816 C CA . SER A 1 233 ? 4.075 -0.589 -9.819 1.00 93.00 233 SER A CA 1
ATOM 1817 C C . SER A 1 233 ? 4.083 -1.553 -11.005 1.00 93.00 233 SER A C 1
ATOM 1819 O O . SER A 1 233 ? 3.084 -2.223 -11.254 1.00 93.00 233 SER A O 1
ATOM 1821 N N . ASN A 1 234 ? 5.210 -1.628 -11.717 1.00 90.38 234 ASN A N 1
ATOM 1822 C CA . ASN A 1 234 ? 5.418 -2.496 -12.871 1.00 90.38 234 ASN A CA 1
ATOM 1823 C C . ASN A 1 234 ? 6.019 -3.867 -12.502 1.00 90.38 234 ASN A C 1
ATOM 1825 O O . ASN A 1 234 ? 6.244 -4.696 -13.392 1.00 90.38 234 ASN A O 1
ATOM 1829 N N . ALA A 1 235 ? 6.300 -4.115 -11.218 1.00 91.56 235 ALA A N 1
ATOM 1830 C CA . ALA A 1 235 ? 6.664 -5.437 -10.732 1.00 91.56 235 ALA A CA 1
ATOM 1831 C C . ALA A 1 235 ? 5.430 -6.348 -10.774 1.00 91.56 235 ALA A C 1
ATOM 1833 O O . ALA A 1 235 ? 4.339 -5.960 -10.360 1.00 91.56 235 ALA A O 1
ATOM 1834 N N . THR A 1 236 ? 5.595 -7.571 -11.280 1.00 91.50 236 THR A N 1
ATOM 1835 C CA . THR A 1 236 ? 4.493 -8.539 -11.328 1.00 91.50 236 THR A CA 1
ATOM 1836 C C . THR A 1 236 ? 4.374 -9.249 -9.978 1.00 91.50 236 THR A C 1
ATOM 1838 O O . THR A 1 236 ? 5.344 -9.866 -9.526 1.00 91.50 236 THR A O 1
ATOM 1841 N N . ILE A 1 237 ? 3.192 -9.184 -9.360 1.00 92.25 237 ILE A N 1
ATOM 1842 C CA . ILE A 1 237 ? 2.913 -9.678 -8.005 1.00 92.25 237 ILE A CA 1
ATOM 1843 C C . ILE A 1 237 ? 1.696 -10.606 -7.949 1.00 92.25 237 ILE A C 1
ATOM 1845 O O . ILE A 1 237 ? 0.829 -10.542 -8.823 1.00 92.25 237 ILE A O 1
ATOM 1849 N N . SER A 1 238 ? 1.622 -11.447 -6.914 1.00 90.31 238 SER A N 1
ATOM 1850 C CA . SER A 1 238 ? 0.460 -12.282 -6.567 1.00 90.31 238 SER A CA 1
ATOM 1851 C C . SER A 1 238 ? 0.297 -12.432 -5.060 1.00 90.31 238 SER A C 1
ATOM 1853 O O . SER A 1 238 ? 1.316 -12.310 -4.344 1.00 90.31 238 SER A O 1
#

Solvent-accessible surface area (backbone atoms only — not comparable to full-atom values): 14369 Å² total; per-residue (Å²): 139,82,87,85,81,81,81,82,78,80,84,81,79,72,79,75,79,79,77,79,67,50,69,55,58,37,24,53,49,34,36,35,38,76,43,76,64,67,42,49,77,65,54,42,47,52,54,44,56,51,49,51,60,57,53,74,76,51,54,72,67,57,32,55,76,52,72,22,47,48,60,74,47,72,92,60,73,81,53,94,85,37,61,43,80,84,31,70,71,47,31,53,53,55,48,34,68,74,67,70,58,54,76,72,54,51,53,46,51,50,42,44,65,73,42,53,53,45,52,53,50,29,54,47,49,32,71,58,61,81,49,94,60,84,54,86,75,75,89,83,83,79,63,48,79,52,83,62,87,94,63,86,81,73,70,65,79,42,33,54,44,66,67,76,34,64,87,44,95,56,46,94,74,56,74,77,49,73,46,78,48,67,30,77,49,75,31,34,76,89,75,71,26,46,27,41,37,44,66,76,52,89,82,73,91,67,84,75,50,69,70,58,48,64,73,53,32,47,73,57,50,64,36,48,53,18,16,32,37,39,30,36,21,76,36,39,32,55

pLDDT: mean 84.94, std 15.01, range [40.94, 98.56]

Nearest PDB structures (foldseek):
  4xaa-assembly1_A  TM=6.331E-01  e=6.337E-05  Streptomyces viridochromogenes Tue57
  4rgk-assembly1_A  TM=5.766E-01  e=3.644E-04  Yersinia pestis
  7twe-assembly2_B  TM=5.156E-01  e=1.877E-04  Yersinia pestis CO92
  7twe-assembly1_A  TM=4.797E-01  e=5.232E-04  Yersinia pestis CO92

Radius of gyration: 22.71 Å; Cα contacts (8 Å, |Δi|>4): 298; chains: 1; bounding box: 90×62×43 Å

InterPro domains:
  IPR008775 Phytanoyl-CoA dioxygenase-like [PF05721] (29-234)

Mean predicted aligned error: 8.57 Å